Protein 3TQM (pdb70)

Solvent-accessible surface area: 19684 Å² total

Sequence (353 aa):
HIQTGQGVDISPALRELTEKKLHRIQPCRDEISNIHIIFHHINKLKKIVDANVKLPGSTINAQAESDDYKTVDLLHKLETQLSKYKAKHIQTGQGVDISPALRELTEKKLHRIQPCRDEISNIHIIFHHINKLKKIVDANVKLPGSTINAQAESDDYKTVDLLHKLETQLSKYKAKKHIQTGQGVDISPALRELTEKKLHRIQPCRDEISNIHIIFHHINKLKKIVDANVKLPGSTINAQAESDDYKTVDLLHKLETQLSKYKAKKGHIQTGQGVDISPALRELTEKKLHRIQPCRDEISNIHIIFHHINKLKKIVDANVKLPGSTINAQAESDDYKTVDLLHKLETQLSKYKAKKG

CATH classification: 3.30.160.100

B-factor: mean 31.48, std 10.0, range [7.28, 85.74]

Structure (mmCIF, N/CA/C/O backbone):
data_3TQM
#
_entry.id   3TQM
#
_cell.length_a   35.558
_cell.length_b   52.616
_cell.length_c   71.295
_cell.angle_alpha   115.950
_cell.angle_beta   90.020
_cell.angle_gamma   102.320
#
_symmetry.space_group_name_H-M   'P 1'
#
loop_
_entity.id
_entity.type
_entity.pdbx_description
1 polymer 'Ribosome-associated factor Y'
2 non-polymer 'SULFATE ION'
3 water water
#
loop_
_atom_site.group_PDB
_atom_site.id
_atom_site.type_symbol
_atom_site.label_atom_id
_atom_site.label_alt_id
_atom_site.label_comp_id
_atom_site.label_asym_id
_atom_site.label_entity_id
_atom_site.label_seq_id
_atom_site.pdbx_PDB_ins_code
_atom_site.Cartn_x
_atom_site.Cartn_y
_atom_site.Cartn_z
_atom_site.occupancy
_atom_site.B_iso_or_equiv
_atom_site.auth_seq_id
_atom_site.auth_comp_id
_atom_site.auth_asym_id
_atom_site.auth_atom_id
_atom_site.pdbx_PDB_model_num
ATOM 9 N N . HIS A 1 2 ? 33.245 6.218 -0.246 1.00 40.35 2 HIS A N 1
ATOM 10 C CA . HIS A 1 2 ? 32.520 5.235 0.541 1.00 39.62 2 HIS A CA 1
ATOM 11 C C . HIS A 1 2 ? 31.627 5.904 1.585 1.00 37.45 2 HIS A C 1
ATOM 12 O O . HIS A 1 2 ? 32.104 6.662 2.434 1.00 34.97 2 HIS A O 1
ATOM 19 N N . ILE A 1 3 ? 30.331 5.613 1.515 1.00 35.19 3 ILE A N 1
ATOM 20 C CA . ILE A 1 3 ? 29.353 6.211 2.416 1.00 31.30 3 ILE A CA 1
ATOM 21 C C . ILE A 1 3 ? 28.670 5.161 3.287 1.00 28.47 3 ILE A C 1
ATOM 22 O O . ILE A 1 3 ? 28.064 4.217 2.782 1.00 30.55 3 ILE A O 1
ATOM 27 N N . GLN A 1 4 ? 28.772 5.334 4.600 1.00 24.37 4 GLN A N 1
ATOM 28 C CA . GLN A 1 4 ? 28.073 4.469 5.541 1.00 24.84 4 GLN A CA 1
ATOM 29 C C . GLN A 1 4 ? 27.053 5.275 6.334 1.00 23.16 4 GLN A C 1
ATOM 30 O O . GLN A 1 4 ? 27.359 6.359 6.824 1.00 22.55 4 GLN A O 1
ATOM 44 N N . THR A 1 6 ? 24.103 5.191 9.490 1.00 22.50 6 THR A N 1
ATOM 45 C CA . THR A 1 6 ? 23.573 4.499 10.653 1.00 20.05 6 THR A CA 1
ATOM 46 C C . THR A 1 6 ? 22.417 5.276 11.275 1.00 18.08 6 THR A C 1
ATOM 47 O O . THR A 1 6 ? 22.546 6.462 11.582 1.00 16.72 6 THR A O 1
ATOM 51 N N . GLY A 1 7 ? 21.284 4.605 11.446 1.00 16.51 7 GLY A N 1
ATOM 52 C CA . GLY A 1 7 ? 20.159 5.190 12.146 1.00 16.66 7 GLY A CA 1
ATOM 53 C C . GLY A 1 7 ? 20.194 4.778 13.604 1.00 22.32 7 GLY A C 1
ATOM 54 O O . GLY A 1 7 ? 20.077 3.601 13.930 1.00 26.70 7 GLY A O 1
ATOM 55 N N . GLN A 1 8 ? 20.371 5.749 14.489 1.00 23.85 8 GLN A N 1
ATOM 56 C CA . GLN A 1 8 ? 20.404 5.460 15.913 1.00 28.07 8 GLN A CA 1
ATOM 57 C C . GLN A 1 8 ? 19.047 5.747 16.545 1.00 32.76 8 GLN A C 1
ATOM 58 O O . GLN A 1 8 ? 18.732 6.888 16.883 1.00 34.06 8 GLN A O 1
ATOM 64 N N . GLY A 1 9 ? 18.248 4.698 16.699 1.00 35.32 9 GLY A N 1
ATOM 65 C CA . GLY A 1 9 ? 16.908 4.826 17.237 1.00 40.33 9 GLY A CA 1
ATOM 66 C C . GLY A 1 9 ? 15.935 5.249 16.158 1.00 42.06 9 GLY A C 1
ATOM 67 O O . GLY A 1 9 ? 14.781 5.577 16.439 1.00 45.57 9 GLY A O 1
ATOM 68 N N . VAL A 1 10 ? 16.409 5.239 14.916 1.00 39.17 10 VAL A N 1
ATOM 69 C CA . VAL A 1 10 ? 15.591 5.634 13.776 1.00 36.53 10 VAL A CA 1
ATOM 70 C C . VAL A 1 10 ? 15.891 4.793 12.538 1.00 33.17 10 VAL A C 1
ATOM 71 O O . VAL A 1 10 ? 17.038 4.433 12.276 1.00 32.56 10 VAL A O 1
ATOM 75 N N . ASP A 1 11 ? 14.844 4.477 11.785 1.00 30.99 11 ASP A N 1
ATOM 76 C CA . ASP A 1 11 ? 14.988 3.752 10.535 1.00 31.60 11 ASP A CA 1
ATOM 77 C C . ASP A 1 11 ? 15.152 4.739 9.390 1.00 31.23 11 ASP A C 1
ATOM 78 O O . ASP A 1 11 ? 14.252 5.527 9.104 1.00 35.25 11 ASP A O 1
ATOM 83 N N . ILE A 1 12 ? 16.306 4.696 8.738 1.00 27.83 12 ILE A N 1
ATOM 84 C CA . ILE A 1 12 ? 16.563 5.541 7.585 1.00 23.17 12 ILE A CA 1
ATOM 85 C C . ILE A 1 12 ? 15.707 5.103 6.405 1.00 22.63 12 ILE A C 1
ATOM 86 O O . ILE A 1 12 ? 15.920 4.029 5.842 1.00 23.16 12 ILE A O 1
ATOM 91 N N . SER A 1 13 ? 14.733 5.929 6.040 1.00 21.40 13 SER A N 1
ATOM 92 C CA . SER A 1 13 ? 13.872 5.608 4.912 1.00 25.30 13 SER A CA 1
ATOM 93 C C . SER A 1 13 ? 14.690 5.586 3.627 1.00 24.91 13 SER A C 1
ATOM 94 O O . SER A 1 13 ? 15.735 6.226 3.545 1.00 22.73 13 SER A O 1
ATOM 97 N N . PRO A 1 14 ? 14.219 4.833 2.621 1.00 26.73 14 PRO A N 1
ATOM 98 C CA . PRO A 1 14 ? 14.889 4.758 1.319 1.00 28.82 14 PRO A CA 1
ATOM 99 C C . PRO A 1 14 ? 15.016 6.132 0.673 1.00 30.00 14 PRO A C 1
ATOM 100 O O . PRO A 1 14 ? 16.067 6.463 0.125 1.00 29.41 14 PRO A O 1
ATOM 104 N N . ALA A 1 15 ? 13.947 6.920 0.737 1.00 30.28 15 ALA A N 1
ATOM 105 C CA . ALA A 1 15 ? 13.944 8.248 0.136 1.00 29.07 15 ALA A CA 1
ATOM 106 C C . ALA A 1 15 ? 14.987 9.150 0.787 1.00 27.27 15 ALA A C 1
ATOM 107 O O . ALA A 1 15 ? 15.697 9.885 0.102 1.00 28.52 15 ALA A O 1
ATOM 109 N N . LEU A 1 16 ? 15.076 9.095 2.111 1.00 25.36 16 LEU A N 1
ATOM 110 C CA . LEU A 1 16 ? 16.042 9.910 2.835 1.00 24.21 16 LEU A CA 1
ATOM 111 C C . LEU A 1 16 ? 17.454 9.418 2.546 1.00 24.06 16 LEU A C 1
ATOM 112 O O . LEU A 1 16 ? 18.407 10.196 2.544 1.00 24.95 16 LEU A O 1
ATOM 117 N N . ARG A 1 17 ? 17.575 8.120 2.298 1.00 23.64 17 ARG A N 1
ATOM 118 C CA . ARG A 1 17 ? 18.860 7.520 1.990 1.00 23.72 17 ARG A CA 1
ATOM 119 C C . ARG A 1 17 ? 19.351 7.970 0.622 1.00 24.71 17 ARG A C 1
ATOM 120 O O . ARG A 1 17 ? 20.524 8.301 0.450 1.00 21.91 17 ARG A O 1
ATOM 128 N N . GLU A 1 18 ? 18.446 7.973 -0.350 1.00 26.02 18 GLU A N 1
ATOM 129 C CA . GLU A 1 18 ? 18.778 8.406 -1.700 1.00 27.19 18 GLU A CA 1
ATOM 130 C C . GLU A 1 18 ? 19.097 9.894 -1.722 1.00 26.12 18 GLU A C 1
ATOM 131 O O . GLU A 1 18 ? 20.090 10.317 -2.314 1.00 26.93 18 GLU A O 1
ATOM 137 N N . LEU A 1 19 ? 18.247 10.680 -1.069 1.00 23.18 19 LEU A N 1
ATOM 138 C CA . LEU A 1 19 ? 18.434 12.124 -0.985 1.00 22.03 19 LEU A CA 1
ATOM 139 C C . LEU A 1 19 ? 19.809 12.485 -0.427 1.00 24.12 19 LEU A C 1
ATOM 140 O O . LEU A 1 19 ? 20.501 13.352 -0.962 1.00 25.28 19 LEU A O 1
ATOM 145 N N . THR A 1 20 ? 20.205 11.816 0.651 1.00 22.96 20 THR A N 1
ATOM 146 C CA . THR A 1 20 ? 21.478 12.109 1.295 1.00 20.91 20 THR A CA 1
ATOM 147 C C . THR A 1 20 ? 22.641 11.703 0.400 1.00 22.55 20 THR A C 1
ATOM 148 O O . THR A 1 20 ? 23.657 12.391 0.338 1.00 20.50 20 THR A O 1
ATOM 152 N N . GLU A 1 21 ? 22.483 10.579 -0.290 1.00 26.52 21 GLU A N 1
ATOM 153 C CA . GLU A 1 21 ? 23.501 10.095 -1.215 1.00 29.28 21 GLU A CA 1
ATOM 154 C C . GLU A 1 21 ? 23.800 11.108 -2.315 1.00 27.30 21 GLU A C 1
ATOM 155 O O . GLU A 1 21 ? 24.954 11.473 -2.531 1.00 28.57 21 GLU A O 1
ATOM 161 N N . LYS A 1 22 ? 22.758 11.560 -3.005 1.00 25.88 22 LYS A N 1
ATOM 162 C CA . LYS A 1 22 ? 22.937 12.437 -4.155 1.00 30.65 22 LYS A CA 1
ATOM 163 C C . LYS A 1 22 ? 23.489 13.805 -3.764 1.00 33.12 22 LYS A C 1
ATOM 164 O O . LYS A 1 22 ? 24.198 14.439 -4.545 1.00 36.76 22 LYS A O 1
ATOM 170 N N . LYS A 1 23 ? 23.171 14.256 -2.555 1.00 30.17 23 LYS A N 1
ATOM 171 C CA . LYS A 1 23 ? 23.688 15.534 -2.074 1.00 30.46 23 LYS A CA 1
ATOM 172 C C . LYS A 1 23 ? 25.169 15.447 -1.714 1.00 28.45 23 LYS A C 1
ATOM 173 O O . LYS A 1 23 ? 25.919 16.401 -1.910 1.00 24.82 23 LYS A O 1
ATOM 179 N N . LEU A 1 24 ? 25.584 14.304 -1.182 1.00 29.58 24 LEU A N 1
ATOM 180 C CA . LEU A 1 24 ? 26.984 14.090 -0.848 1.00 29.87 24 LEU A CA 1
ATOM 181 C C . LEU A 1 24 ? 27.819 14.001 -2.113 1.00 36.01 24 LEU A C 1
ATOM 182 O O . LEU A 1 24 ? 28.969 14.432 -2.143 1.00 38.83 24 LEU A O 1
ATOM 187 N N . HIS A 1 25 ? 27.230 13.435 -3.160 1.00 37.36 25 HIS A N 1
ATOM 188 C CA . HIS A 1 25 ? 27.916 13.304 -4.440 1.00 40.02 25 HIS A CA 1
ATOM 189 C C . HIS A 1 25 ? 28.018 14.646 -5.161 1.00 37.45 25 HIS A C 1
ATOM 190 O O . HIS A 1 25 ? 28.649 14.748 -6.214 1.00 39.72 25 HIS A O 1
ATOM 197 N N . ARG A 1 26 ? 27.398 15.671 -4.582 1.00 31.12 26 ARG A N 1
ATOM 198 C CA . ARG A 1 26 ? 27.420 17.016 -5.148 1.00 29.40 26 ARG A CA 1
ATOM 199 C C . ARG A 1 26 ? 28.329 17.944 -4.353 1.00 27.00 26 ARG A C 1
ATOM 200 O O . ARG A 1 26 ? 28.615 19.061 -4.782 1.00 29.03 26 ARG A O 1
ATOM 208 N N . ILE A 1 27 ? 28.777 17.482 -3.191 1.00 27.39 27 ILE A N 1
ATOM 209 C CA . ILE A 1 27 ? 29.516 18.337 -2.267 1.00 29.50 27 ILE A CA 1
ATOM 210 C C . ILE A 1 27 ? 30.895 18.743 -2.792 1.00 30.78 27 ILE A C 1
ATOM 211 O O . ILE A 1 27 ? 31.558 17.986 -3.500 1.00 28.17 27 ILE A O 1
ATOM 216 N N . GLN A 1 28 ? 31.313 19.953 -2.436 1.00 31.27 28 GLN A N 1
ATOM 217 C CA . GLN A 1 28 ? 32.602 20.484 -2.856 1.00 33.58 28 GLN A CA 1
ATOM 218 C C . GLN A 1 28 ? 32.979 21.647 -1.947 1.00 29.19 28 GLN A C 1
ATOM 219 O O . GLN A 1 28 ? 32.120 22.193 -1.256 1.00 24.01 28 GLN A O 1
ATOM 225 N N . PRO A 1 29 ? 34.263 22.040 -1.951 1.00 29.99 29 PRO A N 1
ATOM 226 C CA . PRO A 1 29 ? 35.331 21.509 -2.807 1.00 30.49 29 PRO A CA 1
ATOM 227 C C . PRO A 1 29 ? 35.985 20.238 -2.267 1.00 28.97 29 PRO A C 1
ATOM 228 O O . PRO A 1 29 ? 35.644 19.771 -1.180 1.00 26.13 29 PRO A O 1
ATOM 232 N N . CYS A 1 30 ? 36.908 19.685 -3.049 1.00 31.48 30 CYS A N 1
ATOM 233 C CA . CYS A 1 30 ? 37.750 18.575 -2.613 1.00 31.88 30 CYS A CA 1
ATOM 234 C C . CYS A 1 30 ? 36.989 17.279 -2.314 1.00 31.75 30 CYS A C 1
ATOM 235 O O . CYS A 1 30 ? 37.434 16.466 -1.504 1.00 32.69 30 CYS A O 1
ATOM 238 N N . ARG A 1 31 ? 35.855 17.082 -2.978 1.00 29.29 31 ARG A N 1
ATOM 239 C CA . ARG A 1 31 ? 35.054 15.886 -2.756 1.00 29.50 31 ARG A CA 1
ATOM 240 C C . ARG A 1 31 ? 35.814 14.614 -3.116 1.00 35.19 31 ARG A C 1
ATOM 241 O O . ARG A 1 31 ? 35.689 13.593 -2.444 1.00 37.16 31 ARG A O 1
ATOM 249 N N . ASP A 1 32 ? 36.601 14.675 -4.183 1.00 38.93 32 ASP A N 1
ATOM 250 C CA . ASP A 1 32 ? 37.291 13.486 -4.667 1.00 41.35 32 ASP A CA 1
ATOM 251 C C . ASP A 1 32 ? 38.489 13.101 -3.805 1.00 38.98 32 ASP A C 1
ATOM 252 O O . ASP A 1 32 ? 39.146 12.089 -4.054 1.00 39.44 32 ASP A O 1
ATOM 257 N N . GLU A 1 33 ? 38.762 13.905 -2.784 1.00 35.79 33 GLU A N 1
ATOM 258 C CA . GLU A 1 33 ? 39.834 13.601 -1.848 1.00 32.32 33 GLU A CA 1
ATOM 259 C C . GLU A 1 33 ? 39.283 12.891 -0.620 1.00 29.81 33 GLU A C 1
ATOM 260 O O . GLU A 1 33 ? 40.037 12.423 0.233 1.00 29.55 33 GLU A O 1
ATOM 266 N N . ILE A 1 34 ? 37.958 12.812 -0.545 1.00 26.13 34 ILE A N 1
ATOM 267 C CA . ILE A 1 34 ? 37.283 12.122 0.545 1.00 23.99 34 ILE A CA 1
ATOM 268 C C . ILE A 1 34 ? 37.311 10.611 0.343 1.00 25.47 34 ILE A C 1
ATOM 269 O O . ILE A 1 34 ? 36.961 10.112 -0.727 1.00 28.82 34 ILE A O 1
ATOM 274 N N . SER A 1 35 ? 37.721 9.885 1.377 1.00 24.46 35 SER A N 1
ATOM 275 C CA . SER A 1 35 ? 37.776 8.431 1.315 1.00 24.92 35 SER A CA 1
ATOM 276 C C . SER A 1 35 ? 36.549 7.801 1.967 1.00 28.85 35 SER A C 1
ATOM 277 O O . SER A 1 35 ? 35.881 6.962 1.362 1.00 32.39 35 SER A O 1
ATOM 280 N N . ASN A 1 36 ? 36.260 8.208 3.200 1.00 27.92 36 ASN A N 1
ATOM 281 C CA . ASN A 1 36 ? 35.131 7.664 3.951 1.00 30.45 36 ASN A CA 1
ATOM 282 C C . ASN A 1 36 ? 34.204 8.725 4.536 1.00 29.66 36 ASN A C 1
ATOM 283 O O . ASN A 1 36 ? 34.653 9.715 5.117 1.00 29.33 36 ASN A O 1
ATOM 288 N N . ILE A 1 37 ? 32.906 8.497 4.394 1.00 27.03 37 ILE A N 1
ATOM 289 C CA . ILE A 1 37 ? 31.910 9.329 5.046 1.00 24.04 37 ILE A CA 1
ATOM 290 C C . ILE A 1 37 ? 30.983 8.444 5.858 1.00 26.03 37 ILE A C 1
ATOM 291 O O . ILE A 1 37 ? 30.324 7.561 5.309 1.00 30.23 37 ILE A O 1
ATOM 296 N N . HIS A 1 38 ? 30.936 8.670 7.166 1.00 24.08 38 HIS A N 1
ATOM 297 C CA . HIS A 1 38 ? 30.000 7.946 8.011 1.00 25.27 38 HIS A CA 1
ATOM 298 C C . HIS A 1 38 ? 28.955 8.906 8.566 1.00 25.17 38 HIS A C 1
ATOM 299 O O . HIS A 1 38 ? 29.280 9.839 9.301 1.00 23.71 38 HIS A O 1
ATOM 306 N N . ILE A 1 39 ? 27.700 8.674 8.192 1.00 25.79 39 ILE A N 1
ATOM 307 C CA . ILE A 1 39 ? 26.590 9.524 8.600 1.00 26.84 39 ILE A CA 1
ATOM 308 C C . ILE A 1 39 ? 25.733 8.835 9.654 1.00 27.01 39 ILE A C 1
ATOM 309 O O . ILE A 1 39 ? 25.451 7.641 9.560 1.00 26.45 39 ILE A O 1
ATOM 314 N N . ILE A 1 40 ? 25.320 9.600 10.657 1.00 26.79 40 ILE A N 1
ATOM 315 C CA . ILE A 1 40 ? 24.490 9.069 11.726 1.00 26.54 40 ILE A CA 1
ATOM 316 C C . ILE A 1 40 ? 23.238 9.913 11.938 1.00 27.01 40 ILE A C 1
ATOM 317 O O . ILE A 1 40 ? 23.317 11.081 12.324 1.00 24.62 40 ILE A O 1
ATOM 322 N N . PHE A 1 41 ? 22.084 9.310 11.667 1.00 28.03 41 PHE A N 1
ATOM 323 C CA . PHE A 1 41 ? 20.800 9.964 11.889 1.00 29.27 41 PHE A CA 1
ATOM 324 C C . PHE A 1 41 ? 20.297 9.648 13.296 1.00 30.59 41 PHE A C 1
ATOM 325 O O . PHE A 1 41 ? 20.488 8.544 13.802 1.00 31.83 41 PHE A O 1
ATOM 333 N N A HIS A 1 42 ? 19.651 10.623 13.924 0.49 30.42 42 HIS A N 1
ATOM 334 N N B HIS A 1 42 ? 19.688 10.633 13.942 0.51 30.40 42 HIS A N 1
ATOM 335 C CA A HIS A 1 42 ? 19.187 10.481 15.299 0.49 30.34 42 HIS A CA 1
ATOM 336 C CA B HIS A 1 42 ? 19.060 10.386 15.227 0.51 30.42 42 HIS A CA 1
ATOM 337 C C A HIS A 1 42 ? 18.168 11.558 15.666 0.49 30.82 42 HIS A C 1
ATOM 338 C C B HIS A 1 42 ? 18.128 11.517 15.614 0.51 30.82 42 HIS A C 1
ATOM 339 O O A HIS A 1 42 ? 18.298 12.705 15.247 0.49 30.74 42 HIS A O 1
ATOM 340 O O B HIS A 1 42 ? 18.279 12.651 15.166 0.51 30.67 42 HIS A O 1
ATOM 353 N N . ILE A 1 43 ? 17.150 11.187 16.443 1.00 26.60 43 ILE A N 1
ATOM 354 C CA . ILE A 1 43 ? 16.161 12.157 16.893 1.00 28.98 43 ILE A CA 1
ATOM 355 C C . ILE A 1 43 ? 16.171 12.284 18.414 1.00 25.29 43 ILE A C 1
ATOM 356 O O . ILE A 1 43 ? 16.270 11.292 19.136 1.00 19.92 43 ILE A O 1
ATOM 361 N N . ASN A 1 44 ? 16.088 13.519 18.892 1.00 27.74 44 ASN A N 1
ATOM 362 C CA . ASN A 1 44 ? 15.966 13.784 20.316 1.00 30.03 44 ASN A CA 1
ATOM 363 C C . ASN A 1 44 ? 14.720 14.625 20.560 1.00 30.18 44 ASN A C 1
ATOM 364 O O . ASN A 1 44 ? 14.761 15.855 20.483 1.00 26.53 44 ASN A O 1
ATOM 369 N N . LYS A 1 45 ? 13.615 13.942 20.848 1.00 32.89 45 LYS A N 1
ATOM 370 C CA . LYS A 1 45 ? 12.299 14.568 20.938 1.00 32.76 45 LYS A CA 1
ATOM 371 C C . LYS A 1 45 ? 11.875 15.141 19.589 1.00 29.97 45 LYS A C 1
ATOM 372 O O . LYS A 1 45 ? 11.581 14.391 18.658 1.00 28.08 45 LYS A O 1
ATOM 378 N N . LEU A 1 46 ? 11.848 16.466 19.486 1.00 31.15 46 LEU A N 1
ATOM 379 C CA . LEU A 1 46 ? 11.456 17.131 18.245 1.00 31.06 46 LEU A CA 1
ATOM 380 C C . LEU A 1 46 ? 12.657 17.430 17.353 1.00 30.58 46 LEU A C 1
ATOM 381 O O . LEU A 1 46 ? 12.498 17.855 16.209 1.00 30.00 46 LEU A O 1
ATOM 386 N N . LYS A 1 47 ? 13.857 17.207 17.880 1.00 31.78 47 LYS A N 1
ATOM 387 C CA . LYS A 1 47 ? 15.083 17.517 17.150 1.00 31.62 47 LYS A CA 1
ATOM 388 C C . LYS A 1 47 ? 15.499 16.382 16.214 1.00 32.04 47 LYS A C 1
ATOM 389 O O . LYS A 1 47 ? 15.683 15.241 16.641 1.00 31.73 47 LYS A O 1
ATOM 395 N N . LYS A 1 48 ? 15.636 16.709 14.933 1.00 31.92 48 LYS A N 1
ATOM 396 C CA . LYS A 1 48 ? 16.096 15.757 13.931 1.00 30.63 48 LYS A CA 1
ATOM 397 C C . LYS A 1 48 ? 17.572 15.994 13.644 1.00 29.25 48 LYS A C 1
ATOM 398 O O . LYS A 1 48 ? 17.921 16.706 12.700 1.00 29.98 48 LYS A O 1
ATOM 404 N N . ILE A 1 49 ? 18.437 15.397 14.458 1.00 26.51 49 ILE A N 1
ATOM 405 C CA . ILE A 1 49 ? 19.879 15.599 14.325 1.00 23.37 49 ILE A CA 1
ATOM 406 C C . ILE A 1 49 ? 20.519 14.682 13.286 1.00 21.84 49 ILE A C 1
ATOM 407 O O . ILE A 1 49 ? 20.249 13.479 13.249 1.00 22.31 49 ILE A O 1
ATOM 412 N N . VAL A 1 50 ? 21.372 15.258 12.444 1.00 19.84 50 VAL A N 1
ATOM 413 C CA . VAL A 1 50 ? 22.184 14.467 11.525 1.00 22.62 50 VAL A CA 1
ATOM 414 C C . VAL A 1 50 ? 23.661 14.802 11.739 1.00 26.00 50 VAL A C 1
ATOM 415 O O . VAL A 1 50 ? 24.051 15.968 11.731 1.00 28.10 50 VAL A O 1
ATOM 419 N N . ASP A 1 51 ? 24.473 13.770 11.943 1.00 27.41 51 ASP A N 1
ATOM 420 C CA . ASP A 1 51 ? 25.890 13.941 12.238 1.00 28.25 51 ASP A CA 1
ATOM 421 C C . ASP A 1 51 ? 26.738 13.249 11.171 1.00 22.98 51 ASP A C 1
ATOM 422 O O . ASP A 1 51 ? 26.341 12.218 10.624 1.00 19.08 51 ASP A O 1
ATOM 427 N N . ALA A 1 52 ? 27.901 13.821 10.870 1.00 22.01 52 ALA A N 1
ATOM 428 C CA . ALA A 1 52 ? 28.751 13.301 9.804 1.00 19.08 52 ALA A CA 1
ATOM 429 C C . ALA A 1 52 ? 30.235 13.290 10.164 1.00 19.51 52 ALA A C 1
ATOM 430 O O . ALA A 1 52 ? 30.758 14.248 10.735 1.00 18.62 52 ALA A O 1
ATOM 432 N N . ASN A 1 53 ? 30.904 12.194 9.822 1.00 23.62 53 ASN A N 1
ATOM 433 C CA . ASN A 1 53 ? 32.348 12.072 10.000 1.00 25.86 53 ASN A CA 1
ATOM 434 C C . ASN A 1 53 ? 33.017 11.820 8.650 1.00 27.07 53 ASN A C 1
ATOM 435 O O . ASN A 1 53 ? 32.830 10.768 8.040 1.00 29.37 53 ASN A O 1
ATOM 440 N N . VAL A 1 54 ? 33.787 12.796 8.179 1.00 26.41 54 VAL A N 1
ATOM 441 C CA . VAL A 1 54 ? 34.401 12.725 6.855 1.00 26.06 54 VAL A CA 1
ATOM 442 C C . VAL A 1 54 ? 35.922 12.607 6.917 1.00 24.68 54 VAL A C 1
ATOM 443 O O . VAL A 1 54 ? 36.591 13.381 7.601 1.00 22.97 54 VAL A O 1
ATOM 447 N N . LYS A 1 55 ? 36.460 11.636 6.187 1.00 23.78 55 LYS A N 1
ATOM 448 C CA . LYS A 1 55 ? 37.888 11.362 6.218 1.00 24.46 55 LYS A CA 1
ATOM 449 C C . LYS A 1 55 ? 38.594 11.811 4.940 1.00 24.50 55 LYS A C 1
ATOM 450 O O . LYS A 1 55 ? 38.292 11.337 3.845 1.00 26.09 55 LYS A O 1
ATOM 456 N N . LEU A 1 56 ? 39.527 12.743 5.100 1.00 22.71 56 LEU A N 1
ATOM 457 C CA . LEU A 1 56 ? 40.362 13.217 4.009 1.00 23.22 56 LEU A CA 1
ATOM 458 C C . LEU A 1 56 ? 41.791 12.789 4.305 1.00 28.68 56 LEU A C 1
ATOM 459 O O . LEU A 1 56 ? 42.092 12.362 5.421 1.00 30.34 56 LEU A O 1
ATOM 464 N N . PRO A 1 57 ? 42.681 12.889 3.307 1.00 33.59 57 PRO A N 1
ATOM 465 C CA . PRO A 1 57 ? 44.085 12.550 3.561 1.00 34.68 57 PRO A CA 1
ATOM 466 C C . PRO A 1 57 ? 44.718 13.522 4.556 1.00 33.92 57 PRO A C 1
ATOM 467 O O . PRO A 1 57 ? 44.891 14.702 4.244 1.00 33.61 57 PRO A O 1
ATOM 471 N N . GLY A 1 58 ? 45.046 13.029 5.747 1.00 33.17 58 GLY A N 1
ATOM 472 C CA . GLY A 1 58 ? 45.740 13.831 6.739 1.00 30.71 58 GLY A CA 1
ATOM 473 C C . GLY A 1 58 ? 44.865 14.472 7.799 1.00 31.20 58 GLY A C 1
ATOM 474 O O . GLY A 1 58 ? 45.373 14.966 8.802 1.00 31.86 58 GLY A O 1
ATOM 475 N N . SER A 1 59 ? 43.553 14.472 7.587 1.00 30.14 59 SER A N 1
ATOM 476 C CA . SER A 1 59 ? 42.645 15.115 8.533 1.00 29.01 59 SER A CA 1
ATOM 477 C C . SER A 1 59 ? 41.248 14.508 8.543 1.00 26.05 59 SER A C 1
ATOM 478 O O . SER A 1 59 ? 40.931 13.636 7.738 1.00 26.11 59 SER A O 1
ATOM 481 N N . THR A 1 60 ? 40.420 14.982 9.468 1.00 25.24 60 THR A N 1
ATOM 482 C CA . THR A 1 60 ? 39.067 14.470 9.620 1.00 25.33 60 THR A CA 1
ATOM 483 C C . THR A 1 60 ? 38.100 15.607 9.930 1.00 26.58 60 THR A C 1
ATOM 484 O O . THR A 1 60 ? 38.382 16.462 10.771 1.00 27.29 60 THR A O 1
ATOM 488 N N . ILE A 1 61 ? 36.960 15.615 9.247 1.00 25.35 61 ILE A N 1
ATOM 489 C CA . ILE A 1 61 ? 35.932 16.622 9.484 1.00 21.55 61 ILE A CA 1
ATOM 490 C C . ILE A 1 61 ? 34.737 16.023 10.220 1.00 22.65 61 ILE A C 1
ATOM 491 O O . ILE A 1 61 ? 34.160 15.031 9.776 1.00 20.71 61 ILE A O 1
ATOM 496 N N . ASN A 1 62 ? 34.377 16.625 11.350 1.00 25.60 62 ASN A N 1
ATOM 497 C CA . ASN A 1 62 ? 33.158 16.253 12.064 1.00 26.43 62 ASN A CA 1
ATOM 498 C C . ASN A 1 62 ? 32.178 17.419 12.086 1.00 29.00 62 ASN A C 1
ATOM 499 O O . ASN A 1 62 ? 32.518 18.513 12.539 1.00 33.98 62 ASN A O 1
ATOM 504 N N . ALA A 1 63 ? 30.968 17.187 11.588 1.00 26.54 63 ALA A N 1
ATOM 505 C CA . ALA A 1 63 ? 29.953 18.232 11.537 1.00 24.13 63 ALA A CA 1
ATOM 506 C C . ALA A 1 63 ? 28.593 17.705 11.983 1.00 26.23 63 ALA A C 1
ATOM 507 O O . ALA A 1 63 ? 28.256 16.549 11.735 1.00 24.21 63 ALA A O 1
ATOM 509 N N . GLN A 1 64 ? 27.814 18.562 12.638 1.00 28.61 64 GLN A N 1
ATOM 510 C CA . GLN A 1 64 ? 26.483 18.192 13.111 1.00 28.13 64 GLN A CA 1
ATOM 511 C C . GLN A 1 64 ? 25.478 19.322 12.896 1.00 26.93 64 GLN A C 1
ATOM 512 O O . GLN A 1 64 ? 25.804 20.494 13.075 1.00 27.88 64 GLN A O 1
ATOM 518 N N . ALA A 1 65 ? 24.258 18.960 12.512 1.00 23.93 65 ALA A N 1
ATOM 519 C CA . ALA A 1 65 ? 23.183 19.930 12.336 1.00 22.86 65 ALA A CA 1
ATOM 520 C C . ALA A 1 65 ? 21.865 19.335 12.812 1.00 23.38 65 ALA A C 1
ATOM 521 O O . ALA A 1 65 ? 21.757 18.121 12.988 1.00 23.65 65 ALA A O 1
ATOM 523 N N . GLU A 1 66 ? 20.867 20.189 13.017 1.00 24.34 66 GLU A N 1
ATOM 524 C CA . GLU A 1 66 ? 19.577 19.736 13.523 1.00 25.25 66 GLU A CA 1
ATOM 525 C C . GLU A 1 66 ? 18.439 20.662 13.109 1.00 22.63 66 GLU A C 1
ATOM 526 O O . GLU A 1 66 ? 18.653 21.830 12.804 1.00 21.76 66 GLU A O 1
ATOM 532 N N . SER A 1 67 ? 17.227 20.121 13.111 1.00 23.30 67 SER A N 1
ATOM 533 C CA . SER A 1 67 ? 16.021 20.882 12.806 1.00 23.41 67 SER A CA 1
ATOM 534 C C . SER A 1 67 ? 14.806 20.013 13.097 1.00 23.60 67 SER A C 1
ATOM 535 O O . SER A 1 67 ? 14.939 18.914 13.617 1.00 25.37 67 SER A O 1
ATOM 538 N N . ASP A 1 68 ? 13.621 20.509 12.768 1.00 24.19 68 ASP A N 1
ATOM 539 C CA . ASP A 1 68 ? 12.391 19.766 13.023 1.00 25.39 68 ASP A CA 1
ATOM 540 C C . ASP A 1 68 ? 12.098 18.774 11.906 1.00 23.43 68 ASP A C 1
ATOM 541 O O . ASP A 1 68 ? 11.124 18.023 11.965 1.00 25.80 68 ASP A O 1
ATOM 546 N N . ASP A 1 69 ? 12.946 18.781 10.886 1.00 21.92 69 ASP A N 1
ATOM 547 C CA . ASP A 1 69 ? 12.736 17.936 9.719 1.00 22.23 69 ASP A CA 1
ATOM 548 C C . ASP A 1 69 ? 14.048 17.314 9.261 1.00 19.53 69 ASP A C 1
ATOM 549 O O . ASP A 1 69 ? 15.014 18.021 8.976 1.00 20.41 69 ASP A O 1
ATOM 562 N N . TYR A 1 71 ? 14.968 15.818 6.528 1.00 28.19 71 TYR A N 1
ATOM 563 C CA . TYR A 1 71 ? 15.389 16.209 5.188 1.00 25.74 71 TYR A CA 1
ATOM 564 C C . TYR A 1 71 ? 16.031 17.593 5.210 1.00 24.29 71 TYR A C 1
ATOM 565 O O . TYR A 1 71 ? 17.054 17.823 4.564 1.00 20.99 71 TYR A O 1
ATOM 574 N N . LYS A 1 72 ? 15.426 18.508 5.959 1.00 26.93 72 LYS A N 1
ATOM 575 C CA . LYS A 1 72 ? 15.956 19.856 6.098 1.00 29.84 72 LYS A CA 1
ATOM 576 C C . LYS A 1 72 ? 17.304 19.832 6.819 1.00 31.08 72 LYS A C 1
ATOM 577 O O . LYS A 1 72 ? 18.202 20.613 6.503 1.00 32.88 72 LYS A O 1
ATOM 583 N N . THR A 1 73 ? 17.440 18.925 7.783 1.00 28.44 73 THR A N 1
ATOM 584 C CA . THR A 1 73 ? 18.678 18.790 8.543 1.00 24.92 73 THR A CA 1
ATOM 585 C C . THR A 1 73 ? 19.839 18.375 7.646 1.00 24.29 73 THR A C 1
ATOM 586 O O . THR A 1 73 ? 20.935 18.925 7.741 1.00 21.08 73 THR A O 1
ATOM 590 N N . VAL A 1 74 ? 19.593 17.394 6.782 1.00 27.20 74 VAL A N 1
ATOM 591 C CA . VAL A 1 74 ? 20.604 16.939 5.833 1.00 26.62 74 VAL A CA 1
ATOM 592 C C . VAL A 1 74 ? 21.127 18.118 5.031 1.00 25.85 74 VAL A C 1
ATOM 593 O O . VAL A 1 74 ? 22.336 18.309 4.896 1.00 25.24 74 VAL A O 1
ATOM 597 N N . ASP A 1 75 ? 20.201 18.914 4.510 1.00 27.87 75 ASP A N 1
ATOM 598 C CA . ASP A 1 75 ? 20.543 20.091 3.725 1.00 30.12 75 ASP A CA 1
ATOM 599 C C . ASP A 1 75 ? 21.464 21.015 4.514 1.00 23.53 75 ASP A C 1
ATOM 600 O O . ASP A 1 75 ? 22.448 21.525 3.980 1.00 19.33 75 ASP A O 1
ATOM 605 N N . LEU A 1 76 ? 21.143 21.222 5.787 1.00 24.61 76 LEU A N 1
ATOM 606 C CA . LEU A 1 76 ? 21.950 22.076 6.655 1.00 28.01 76 LEU A CA 1
ATOM 607 C C . LEU A 1 76 ? 23.353 21.512 6.863 1.00 27.86 76 LEU A C 1
ATOM 608 O O . LEU A 1 76 ? 24.339 22.249 6.832 1.00 26.39 76 LEU A O 1
ATOM 613 N N . LEU A 1 77 ? 23.435 20.203 7.076 1.00 28.38 77 LEU A N 1
ATOM 614 C CA . LEU A 1 77 ? 24.713 19.545 7.325 1.00 26.19 77 LEU A CA 1
ATOM 615 C C . LEU A 1 77 ? 25.644 19.663 6.122 1.00 27.93 77 LEU A C 1
ATOM 616 O O . LEU A 1 77 ? 26.864 19.734 6.278 1.00 29.47 77 LEU A O 1
ATOM 629 N N . HIS A 1 79 ? 25.877 22.231 4.074 1.00 21.91 79 HIS A N 1
ATOM 630 C CA . HIS A 1 79 ? 26.468 23.568 4.116 1.00 21.11 79 HIS A CA 1
ATOM 631 C C . HIS A 1 79 ? 27.614 23.630 5.116 1.00 19.64 79 HIS A C 1
ATOM 632 O O . HIS A 1 79 ? 28.639 24.256 4.859 1.00 23.98 79 HIS A O 1
ATOM 639 N N . LYS A 1 80 ? 27.432 22.986 6.263 1.00 18.43 80 LYS A N 1
ATOM 640 C CA . LYS A 1 80 ? 28.485 22.925 7.269 1.00 18.71 80 LYS A CA 1
ATOM 641 C C . LYS A 1 80 ? 29.684 22.135 6.749 1.00 15.31 80 LYS A C 1
ATOM 642 O O . LYS A 1 80 ? 30.834 22.498 7.007 1.00 14.33 80 LYS A O 1
ATOM 648 N N . LEU A 1 81 ? 29.413 21.057 6.018 1.00 13.32 81 LEU A N 1
ATOM 649 C CA . LEU A 1 81 ? 30.476 20.263 5.418 1.00 14.98 81 LEU A CA 1
ATOM 650 C C . LEU A 1 81 ? 31.259 21.074 4.389 1.00 20.29 81 LEU A C 1
ATOM 651 O O . LEU A 1 81 ? 32.489 21.106 4.420 1.00 23.63 81 LEU A O 1
ATOM 656 N N . GLU A 1 82 ? 30.543 21.727 3.479 1.00 21.45 82 GLU A N 1
ATOM 657 C CA . GLU A 1 82 ? 31.181 22.532 2.445 1.00 22.98 82 GLU A CA 1
ATOM 658 C C . GLU A 1 82 ? 32.061 23.611 3.058 1.00 19.19 82 GLU A C 1
ATOM 659 O O . GLU A 1 82 ? 33.176 23.850 2.597 1.00 16.86 82 GLU A O 1
ATOM 665 N N . THR A 1 83 ? 31.551 24.262 4.097 1.00 17.90 83 THR A N 1
ATOM 666 C CA . THR A 1 83 ? 32.338 25.234 4.839 1.00 22.61 83 THR A CA 1
ATOM 667 C C . THR A 1 83 ? 33.641 24.602 5.319 1.00 22.67 83 THR A C 1
ATOM 668 O O . THR A 1 83 ? 34.722 25.145 5.099 1.00 23.81 83 THR A O 1
ATOM 672 N N . GLN A 1 84 ? 33.531 23.447 5.968 1.00 21.49 84 GLN A N 1
ATOM 673 C CA . GLN A 1 84 ? 34.695 22.770 6.535 1.00 22.68 84 GLN A CA 1
ATOM 674 C C . GLN A 1 84 ? 35.659 22.274 5.458 1.00 23.69 84 GLN A C 1
ATOM 675 O O . GLN A 1 84 ? 36.875 22.247 5.665 1.00 22.61 84 GLN A O 1
ATOM 681 N N . LEU A 1 85 ? 35.109 21.884 4.312 1.00 22.68 85 LEU A N 1
ATOM 682 C CA . LEU A 1 85 ? 35.921 21.470 3.177 1.00 20.69 85 LEU A CA 1
ATOM 683 C C . LEU A 1 85 ? 36.662 22.661 2.571 1.00 21.30 85 LEU A C 1
ATOM 684 O O . LEU A 1 85 ? 37.795 22.527 2.115 1.00 24.57 85 LEU A O 1
ATOM 689 N N . SER A 1 86 ? 36.026 23.827 2.572 1.00 21.77 86 SER A N 1
ATOM 690 C CA . SER A 1 86 ? 36.667 25.028 2.049 1.00 24.04 86 SER A CA 1
ATOM 691 C C . SER A 1 86 ? 37.829 25.478 2.929 1.00 26.51 86 SER A C 1
ATOM 692 O O . SER A 1 86 ? 38.818 26.009 2.429 1.00 28.74 86 SER A O 1
ATOM 695 N N . LYS A 1 87 ? 37.706 25.273 4.237 1.00 28.13 87 LYS A N 1
ATOM 696 C CA . LYS A 1 87 ? 38.808 25.558 5.153 1.00 30.29 87 LYS A CA 1
ATOM 697 C C . LYS A 1 87 ? 39.943 24.563 4.918 1.00 26.83 87 LYS A C 1
ATOM 698 O O . LYS A 1 87 ? 41.115 24.940 4.871 1.00 29.02 87 LYS A O 1
ATOM 704 N N . TYR A 1 88 ? 39.582 23.293 4.777 1.00 19.51 88 TYR A N 1
ATOM 705 C CA . TYR A 1 88 ? 40.539 22.250 4.454 1.00 23.55 88 TYR A CA 1
ATOM 706 C C . TYR A 1 88 ? 41.348 22.637 3.222 1.00 27.05 88 TYR A C 1
ATOM 707 O O . TYR A 1 88 ? 42.579 22.599 3.232 1.00 24.62 88 TYR A O 1
ATOM 716 N N . LYS A 1 89 ? 40.645 23.018 2.161 1.00 28.52 89 LYS A N 1
ATOM 717 C CA . LYS A 1 89 ? 41.289 23.426 0.918 1.00 26.35 89 LYS A CA 1
ATOM 718 C C . LYS A 1 89 ? 42.167 24.659 1.126 1.00 27.03 89 LYS A C 1
ATOM 719 O O . LYS A 1 89 ? 43.250 24.763 0.556 1.00 31.68 89 LYS A O 1
ATOM 725 N N . ALA A 1 90 ? 41.698 25.587 1.955 1.00 22.98 90 ALA A N 1
ATOM 726 C CA . ALA A 1 90 ? 42.424 26.828 2.207 1.00 22.05 90 ALA A CA 1
ATOM 727 C C . ALA A 1 90 ? 43.693 26.619 3.032 1.00 23.74 90 ALA A C 1
ATOM 728 O O . ALA A 1 90 ? 44.454 27.558 3.250 1.00 26.06 90 ALA A O 1
ATOM 730 N N . LYS A 1 91 ? 43.916 25.393 3.496 1.00 20.90 91 LYS A N 1
ATOM 731 C CA . LYS A 1 91 ? 45.099 25.097 4.302 1.00 20.56 91 LYS A CA 1
ATOM 732 C C . LYS A 1 91 ? 46.177 24.362 3.502 1.00 15.27 91 LYS A C 1
ATOM 733 O O . LYS A 1 91 ? 45.940 23.934 2.369 1.00 12.68 91 LYS A O 1
ATOM 747 N N . HIS B 1 2 ? 12.173 8.162 -12.845 1.00 40.43 2 HIS B N 1
ATOM 748 C CA . HIS B 1 2 ? 12.954 8.162 -11.617 1.00 40.72 2 HIS B CA 1
ATOM 749 C C . HIS B 1 2 ? 13.886 6.958 -11.585 1.00 36.71 2 HIS B C 1
ATOM 750 O O . HIS B 1 2 ? 13.434 5.813 -11.586 1.00 35.04 2 HIS B O 1
ATOM 757 N N . ILE B 1 3 ? 15.188 7.221 -11.554 1.00 32.59 3 ILE B N 1
ATOM 758 C CA . ILE B 1 3 ? 16.178 6.153 -11.526 1.00 27.55 3 ILE B CA 1
ATOM 759 C C . ILE B 1 3 ? 16.833 6.038 -10.154 1.00 27.50 3 ILE B C 1
ATOM 760 O O . ILE B 1 3 ? 17.293 7.029 -9.591 1.00 30.43 3 ILE B O 1
ATOM 765 N N . GLN B 1 4 ? 16.864 4.822 -9.620 1.00 25.09 4 GLN B N 1
ATOM 766 C CA . GLN B 1 4 ? 17.569 4.551 -8.377 1.00 27.18 4 GLN B CA 1
ATOM 767 C C . GLN B 1 4 ? 18.676 3.559 -8.658 1.00 28.28 4 GLN B C 1
ATOM 768 O O . GLN B 1 4 ? 18.518 2.669 -9.491 1.00 29.89 4 GLN B O 1
ATOM 782 N N . THR B 1 6 ? 21.614 1.080 -6.575 1.00 22.09 6 THR B N 1
ATOM 783 C CA . THR B 1 6 ? 22.161 0.563 -5.330 1.00 22.90 6 THR B CA 1
ATOM 784 C C . THR B 1 6 ? 23.290 -0.424 -5.583 1.00 23.57 6 THR B C 1
ATOM 785 O O . THR B 1 6 ? 23.126 -1.389 -6.327 1.00 25.39 6 THR B O 1
ATOM 789 N N . GLY B 1 7 ? 24.436 -0.176 -4.957 1.00 22.89 7 GLY B N 1
ATOM 790 C CA . GLY B 1 7 ? 25.542 -1.111 -5.003 1.00 21.66 7 GLY B CA 1
ATOM 791 C C . GLY B 1 7 ? 25.505 -2.050 -3.812 1.00 23.64 7 GLY B C 1
ATOM 792 O O . GLY B 1 7 ? 25.581 -1.614 -2.662 1.00 25.53 7 GLY B O 1
ATOM 793 N N . GLN B 1 8 ? 25.379 -3.344 -4.079 1.00 24.80 8 GLN B N 1
ATOM 794 C CA . GLN B 1 8 ? 25.311 -4.314 -2.998 1.00 28.00 8 GLN B CA 1
ATOM 795 C C . GLN B 1 8 ? 26.686 -4.911 -2.733 1.00 31.88 8 GLN B C 1
ATOM 796 O O . GLN B 1 8 ? 27.134 -5.813 -3.442 1.00 33.15 8 GLN B O 1
ATOM 802 N N . GLY B 1 9 ? 27.353 -4.398 -1.706 1.00 34.73 9 GLY B N 1
ATOM 803 C CA . GLY B 1 9 ? 28.698 -4.831 -1.382 1.00 37.66 9 GLY B CA 1
ATOM 804 C C . GLY B 1 9 ? 29.727 -4.061 -2.186 1.00 41.30 9 GLY B C 1
ATOM 805 O O . GLY B 1 9 ? 30.922 -4.111 -1.892 1.00 44.24 9 GLY B O 1
ATOM 806 N N . VAL B 1 10 ? 29.256 -3.344 -3.203 1.00 42.01 10 VAL B N 1
ATOM 807 C CA . VAL B 1 10 ? 30.124 -2.531 -4.049 1.00 42.36 10 VAL B CA 1
ATOM 808 C C . VAL B 1 10 ? 29.738 -1.053 -4.032 1.00 41.40 10 VAL B C 1
ATOM 809 O O . VAL B 1 10 ? 28.589 -0.700 -3.768 1.00 41.66 10 VAL B O 1
ATOM 813 N N . ASP B 1 11 ? 30.710 -0.193 -4.317 1.00 38.83 11 ASP B N 1
ATOM 814 C CA . ASP B 1 11 ? 30.450 1.231 -4.459 1.00 39.06 11 ASP B CA 1
ATOM 815 C C . ASP B 1 11 ? 30.408 1.582 -5.936 1.00 37.88 11 ASP B C 1
ATOM 816 O O . ASP B 1 11 ? 31.342 1.279 -6.676 1.00 41.14 11 ASP B O 1
ATOM 821 N N . ILE B 1 12 ? 29.320 2.214 -6.364 1.00 35.57 12 ILE B N 1
ATOM 822 C CA . ILE B 1 12 ? 29.176 2.646 -7.748 1.00 31.87 12 ILE B CA 1
ATOM 823 C C . ILE B 1 12 ? 29.963 3.929 -7.998 1.00 32.27 12 ILE B C 1
ATOM 824 O O . ILE B 1 12 ? 29.718 4.952 -7.358 1.00 33.20 12 ILE B O 1
ATOM 829 N N . SER B 1 13 ? 30.914 3.871 -8.923 1.00 24.38 13 SER B N 1
ATOM 830 C CA . SER B 1 13 ? 31.694 5.053 -9.260 1.00 25.39 13 SER B CA 1
ATOM 831 C C . SER B 1 13 ? 30.803 6.074 -9.954 1.00 26.43 13 SER B C 1
ATOM 832 O O . SER B 1 13 ? 29.815 5.708 -10.589 1.00 27.14 13 SER B O 1
ATOM 835 N N . PRO B 1 14 ? 31.146 7.362 -9.825 1.00 26.07 14 PRO B N 1
ATOM 836 C CA . PRO B 1 14 ? 30.408 8.414 -10.531 1.00 27.54 14 PRO B CA 1
ATOM 837 C C . PRO B 1 14 ? 30.335 8.125 -12.027 1.00 27.25 14 PRO B C 1
ATOM 838 O O . PRO B 1 14 ? 29.279 8.277 -12.634 1.00 26.96 14 PRO B O 1
ATOM 842 N N . ALA B 1 15 ? 31.455 7.699 -12.602 1.00 27.72 15 ALA B N 1
ATOM 843 C CA . ALA B 1 15 ? 31.535 7.419 -14.031 1.00 29.39 15 ALA B CA 1
ATOM 844 C C . ALA B 1 15 ? 30.522 6.364 -14.475 1.00 27.81 15 ALA B C 1
ATOM 845 O O . ALA B 1 15 ? 29.802 6.559 -15.454 1.00 28.17 15 ALA B O 1
ATOM 847 N N . LEU B 1 16 ? 30.478 5.243 -13.762 1.00 26.94 16 LEU B N 1
ATOM 848 C CA . LEU B 1 16 ? 29.553 4.168 -14.103 1.00 26.84 16 LEU B CA 1
ATOM 849 C C . LEU B 1 16 ? 28.113 4.633 -13.945 1.00 27.10 16 LEU B C 1
ATOM 850 O O . LEU B 1 16 ? 27.243 4.278 -14.742 1.00 26.63 16 LEU B O 1
ATOM 855 N N . ARG B 1 17 ? 27.866 5.429 -12.910 1.00 28.21 17 ARG B N 1
ATOM 856 C CA . ARG B 1 17 ? 26.538 5.982 -12.677 1.00 31.16 17 ARG B CA 1
ATOM 857 C C . ARG B 1 17 ? 26.091 6.812 -13.873 1.00 34.00 17 ARG B C 1
ATOM 858 O O . ARG B 1 17 ? 25.071 6.521 -14.498 1.00 33.40 17 ARG B O 1
ATOM 866 N N . GLU B 1 18 ? 26.870 7.842 -14.185 1.00 37.28 18 GLU B N 1
ATOM 867 C CA . GLU B 1 18 ? 26.596 8.706 -15.325 1.00 39.04 18 GLU B CA 1
ATOM 868 C C . GLU B 1 18 ? 26.314 7.867 -16.565 1.00 37.00 18 GLU B C 1
ATOM 869 O O . GLU B 1 18 ? 25.355 8.114 -17.294 1.00 36.87 18 GLU B O 1
ATOM 875 N N . LEU B 1 19 ? 27.157 6.864 -16.788 1.00 34.28 19 LEU B N 1
ATOM 876 C CA . LEU B 1 19 ? 27.055 6.012 -17.968 1.00 33.62 19 LEU B CA 1
ATOM 877 C C . LEU B 1 19 ? 25.744 5.227 -18.009 1.00 33.16 19 LEU B C 1
ATOM 878 O O . LEU B 1 19 ? 24.957 5.369 -18.950 1.00 32.09 19 LEU B O 1
ATOM 883 N N . THR B 1 20 ? 25.520 4.395 -16.995 1.00 31.94 20 THR B N 1
ATOM 884 C CA . THR B 1 20 ? 24.305 3.594 -16.913 1.00 29.61 20 THR B CA 1
ATOM 885 C C . THR B 1 20 ? 23.078 4.475 -17.088 1.00 33.53 20 THR B C 1
ATOM 886 O O . THR B 1 20 ? 22.141 4.125 -17.803 1.00 31.92 20 THR B O 1
ATOM 890 N N . GLU B 1 21 ? 23.102 5.625 -16.426 1.00 39.44 21 GLU B N 1
ATOM 891 C CA . GLU B 1 21 ? 22.002 6.579 -16.473 1.00 42.30 21 GLU B CA 1
ATOM 892 C C . GLU B 1 21 ? 21.765 7.094 -17.891 1.00 41.09 21 GLU B C 1
ATOM 893 O O . GLU B 1 21 ? 20.624 7.214 -18.337 1.00 39.68 21 GLU B O 1
ATOM 899 N N . LYS B 1 22 ? 22.853 7.391 -18.596 1.00 41.14 22 LYS B N 1
ATOM 900 C CA . LYS B 1 22 ? 22.778 7.914 -19.956 1.00 41.75 22 LYS B CA 1
ATOM 901 C C . LYS B 1 22 ? 22.352 6.850 -20.968 1.00 36.16 22 LYS B C 1
ATOM 902 O O . LYS B 1 22 ? 21.821 7.169 -22.032 1.00 35.99 22 LYS B O 1
ATOM 908 N N . LYS B 1 23 ? 22.579 5.586 -20.629 1.00 31.40 23 LYS B N 1
ATOM 909 C CA . LYS B 1 23 ? 22.145 4.483 -21.478 1.00 30.91 23 LYS B CA 1
ATOM 910 C C . LYS B 1 23 ? 20.666 4.173 -21.254 1.00 29.85 23 LYS B C 1
ATOM 911 O O . LYS B 1 23 ? 19.947 3.820 -22.189 1.00 30.82 23 LYS B O 1
ATOM 917 N N . LEU B 1 24 ? 20.219 4.318 -20.010 1.00 26.22 24 LEU B N 1
ATOM 918 C CA . LEU B 1 2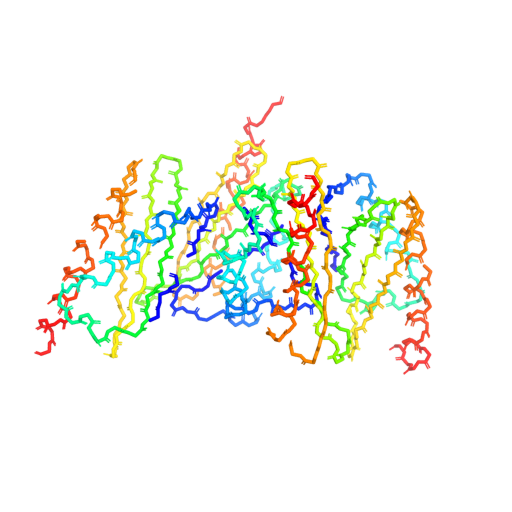4 ? 18.820 4.100 -19.662 1.00 23.91 24 LEU B CA 1
ATOM 919 C C . LEU B 1 24 ? 17.902 5.083 -20.375 1.00 29.98 24 LEU B C 1
ATOM 920 O O . LEU B 1 24 ? 16.765 4.752 -20.712 1.00 31.75 24 LEU B O 1
ATOM 925 N N . HIS B 1 25 ? 18.397 6.296 -20.600 1.00 31.68 25 HIS B N 1
ATOM 926 C CA . HIS B 1 25 ? 17.612 7.324 -21.273 1.00 33.14 25 HIS B CA 1
ATOM 927 C C . HIS B 1 25 ? 17.568 7.123 -22.785 1.00 36.40 25 HIS B C 1
ATOM 928 O O . HIS B 1 25 ? 17.125 8.005 -23.519 1.00 36.29 25 HIS B O 1
ATOM 935 N N . ARG B 1 26 ? 18.031 5.966 -23.248 1.00 37.91 26 ARG B N 1
ATOM 936 C CA . ARG B 1 26 ? 18.056 5.673 -24.678 1.00 39.43 26 ARG B CA 1
ATOM 937 C C . ARG B 1 26 ? 17.323 4.382 -25.029 1.00 36.35 26 ARG B C 1
ATOM 938 O O . ARG B 1 26 ? 17.134 4.066 -26.203 1.00 36.29 26 ARG B O 1
ATOM 946 N N . ILE B 1 27 ? 16.915 3.635 -24.010 1.00 35.52 27 ILE B N 1
ATOM 947 C CA . ILE B 1 27 ? 16.217 2.375 -24.235 1.00 36.30 27 ILE B CA 1
ATOM 948 C C . ILE B 1 27 ? 14.869 2.595 -24.917 1.00 35.39 27 ILE B C 1
ATOM 949 O O . ILE B 1 27 ? 14.262 3.660 -24.792 1.00 33.56 27 ILE B O 1
ATOM 954 N N . GLN B 1 28 ? 14.408 1.582 -25.640 1.00 35.47 28 GLN B N 1
ATOM 955 C CA . GLN B 1 28 ? 13.100 1.631 -26.275 1.00 35.87 28 GLN B CA 1
ATOM 956 C C . GLN B 1 28 ? 12.685 0.247 -26.759 1.00 32.02 28 GLN B C 1
ATOM 957 O O . GLN B 1 28 ? 13.517 -0.653 -26.859 1.00 30.52 28 GLN B O 1
ATOM 963 N N . PRO B 1 29 ? 11.393 0.075 -27.072 1.00 30.95 29 PRO B N 1
ATOM 964 C CA . PRO B 1 29 ? 10.382 1.134 -27.153 1.00 31.48 29 PRO B CA 1
ATOM 965 C C . PRO B 1 29 ? 9.705 1.469 -25.824 1.00 32.32 29 PRO B C 1
ATOM 966 O O . PRO B 1 29 ? 10.027 0.886 -24.791 1.00 31.12 29 PRO B O 1
ATOM 970 N N . CYS B 1 30 ? 8.781 2.425 -25.870 1.00 35.13 30 CYS B N 1
ATOM 971 C CA . CYS B 1 30 ? 7.928 2.752 -24.730 1.00 36.35 30 CYS B CA 1
ATOM 972 C C . CYS B 1 30 ? 8.672 3.358 -23.541 1.00 35.97 30 CYS B C 1
ATOM 973 O O . CYS B 1 30 ? 8.221 3.236 -22.404 1.00 35.09 30 CYS B O 1
ATOM 976 N N . ARG B 1 31 ? 9.797 4.015 -23.796 1.00 35.37 31 ARG B N 1
ATOM 977 C CA . ARG B 1 31 ? 10.576 4.593 -22.710 1.00 33.77 31 ARG B CA 1
ATOM 978 C C . ARG B 1 31 ? 9.786 5.628 -21.912 1.00 34.06 31 ARG B C 1
ATOM 979 O O . ARG B 1 31 ? 9.854 5.660 -20.684 1.00 35.68 31 ARG B O 1
ATOM 987 N N . ASP B 1 32 ? 9.036 6.473 -22.611 1.00 40.59 32 ASP B N 1
ATOM 988 C CA . ASP B 1 32 ? 8.307 7.549 -21.952 1.00 43.30 32 ASP B CA 1
ATOM 989 C C . ASP B 1 32 ? 7.157 7.032 -21.083 1.00 42.72 32 ASP B C 1
ATOM 990 O O . ASP B 1 32 ? 6.507 7.806 -20.379 1.00 43.21 32 ASP B O 1
ATOM 995 N N . GLU B 1 33 ? 6.914 5.726 -21.127 1.00 41.52 33 GLU B N 1
ATOM 996 C CA . GLU B 1 33 ? 5.884 5.115 -20.296 1.00 39.41 33 GLU B CA 1
ATOM 997 C C . GLU B 1 33 ? 6.446 4.640 -18.961 1.00 36.37 33 GLU B C 1
ATOM 998 O O . GLU B 1 33 ? 5.697 4.215 -18.083 1.00 37.73 33 GLU B O 1
ATOM 1004 N N . ILE B 1 34 ? 7.765 4.708 -18.815 1.00 32.85 34 ILE B N 1
ATOM 1005 C CA . ILE B 1 34 ? 8.421 4.233 -17.601 1.00 31.51 34 ILE B CA 1
ATOM 1006 C C . ILE B 1 34 ? 8.391 5.273 -16.487 1.00 31.36 34 ILE B C 1
ATOM 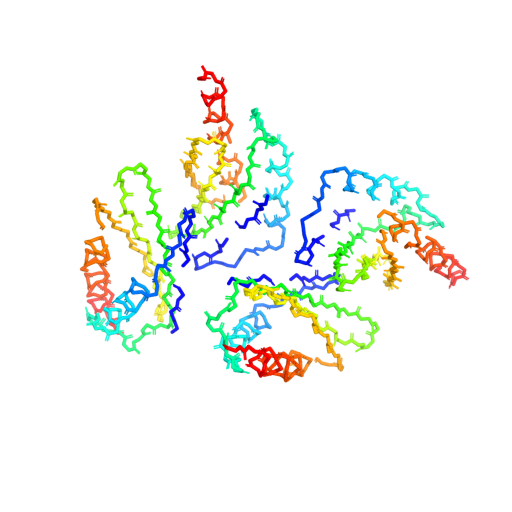1007 O O . ILE B 1 34 ? 8.740 6.435 -16.695 1.00 33.22 34 ILE B O 1
ATOM 1012 N N . SER B 1 35 ? 7.976 4.841 -15.300 1.00 29.94 35 SER B N 1
ATOM 1013 C CA . SER B 1 35 ? 7.892 5.730 -14.149 1.00 28.61 35 SER B CA 1
ATOM 1014 C C . SER B 1 35 ? 9.106 5.564 -13.245 1.00 28.10 35 SER B C 1
ATOM 1015 O O . SER B 1 35 ? 9.719 6.546 -12.826 1.00 28.09 35 SER B O 1
ATOM 1018 N N . ASN B 1 36 ? 9.457 4.315 -12.955 1.00 27.77 36 ASN B N 1
ATOM 1019 C CA . ASN B 1 36 ? 10.549 4.026 -12.034 1.00 28.00 36 ASN B CA 1
ATOM 1020 C C . ASN B 1 36 ? 11.497 2.942 -12.539 1.00 26.81 36 ASN B C 1
ATOM 1021 O O . ASN B 1 36 ? 11.070 1.947 -13.126 1.00 27.90 36 ASN B O 1
ATOM 1026 N N . ILE B 1 37 ? 12.788 3.143 -12.307 1.00 25.68 37 ILE B N 1
ATOM 1027 C CA . ILE B 1 37 ? 13.783 2.114 -12.576 1.00 24.99 37 ILE B CA 1
ATOM 1028 C C . ILE B 1 37 ? 14.732 2.003 -11.393 1.00 25.49 37 ILE B C 1
ATOM 1029 O O . ILE B 1 37 ? 15.313 2.998 -10.959 1.00 27.48 37 ILE B O 1
ATOM 1034 N N . HIS B 1 38 ? 14.884 0.792 -10.869 1.00 23.37 38 HIS B N 1
ATOM 1035 C CA . HIS B 1 38 ? 15.818 0.560 -9.782 1.00 21.50 38 HIS B CA 1
ATOM 1036 C C . HIS B 1 38 ? 16.856 -0.470 -10.197 1.00 23.70 38 HIS B C 1
ATOM 1037 O O . HIS B 1 38 ? 16.539 -1.643 -10.402 1.00 22.79 38 HIS B O 1
ATOM 1044 N N . ILE B 1 39 ? 18.100 -0.019 -10.326 1.00 24.52 39 ILE B N 1
ATOM 1045 C CA . ILE B 1 39 ? 19.188 -0.886 -10.755 1.00 23.88 39 ILE B CA 1
ATOM 1046 C C . ILE B 1 39 ? 20.085 -1.262 -9.585 1.00 24.16 39 ILE B C 1
ATOM 1047 O O . ILE B 1 39 ? 20.422 -0.425 -8.746 1.00 21.95 39 ILE B O 1
ATOM 1052 N N . ILE B 1 40 ? 20.461 -2.535 -9.539 1.00 26.36 40 ILE B N 1
ATOM 1053 C CA . ILE B 1 40 ? 21.324 -3.047 -8.487 1.00 27.70 40 ILE B CA 1
ATOM 1054 C C . ILE B 1 40 ? 22.598 -3.653 -9.059 1.00 28.43 40 ILE B C 1
ATOM 1055 O O . ILE B 1 40 ? 22.554 -4.575 -9.874 1.00 29.58 40 ILE B O 1
ATOM 1060 N N . PHE B 1 41 ? 23.735 -3.124 -8.621 1.00 25.84 41 PHE B N 1
ATOM 1061 C CA . PHE B 1 41 ? 25.030 -3.647 -9.030 1.00 22.41 41 PHE B CA 1
ATOM 1062 C C . PHE B 1 41 ? 25.561 -4.597 -7.967 1.00 23.70 41 PHE B C 1
ATOM 1063 O O . PHE B 1 41 ? 25.409 -4.354 -6.769 1.00 23.83 41 PHE B O 1
ATOM 1071 N N A HIS B 1 42 ? 26.208 -5.671 -8.418 0.46 23.54 42 HIS B N 1
ATOM 1072 N N B HIS B 1 42 ? 26.149 -5.702 -8.397 0.54 23.46 42 HIS B N 1
ATOM 1073 C CA A HIS B 1 42 ? 26.594 -6.779 -7.548 0.46 24.73 42 HIS B CA 1
ATOM 1074 C CA B HIS B 1 42 ? 26.839 -6.556 -7.451 0.54 24.39 42 HIS B CA 1
ATOM 1075 C C A HIS B 1 42 ? 27.719 -7.617 -8.174 0.46 25.67 42 HIS B C 1
ATOM 1076 C C B HIS B 1 42 ? 27.745 -7.548 -8.144 0.54 25.46 42 HIS B C 1
ATOM 1077 O O A HIS B 1 42 ? 27.724 -7.843 -9.381 0.46 26.58 42 HIS B O 1
ATOM 1078 O O B HIS B 1 42 ? 27.606 -7.833 -9.331 0.54 26.74 42 HIS B O 1
ATOM 1091 N N . ILE B 1 43 ? 28.685 -8.060 -7.367 1.00 24.81 43 ILE B N 1
ATOM 1092 C CA . ILE B 1 43 ? 29.714 -8.957 -7.867 1.00 23.47 43 ILE B CA 1
ATOM 1093 C C . ILE B 1 43 ? 29.708 -10.255 -7.069 1.00 21.34 43 ILE B C 1
ATOM 1094 O O . ILE B 1 43 ? 29.644 -10.243 -5.840 1.00 21.41 43 ILE B O 1
ATOM 1099 N N . ASN B 1 44 ? 29.743 -11.375 -7.779 1.00 19.92 44 ASN B N 1
ATOM 1100 C CA . ASN B 1 44 ? 29.884 -12.673 -7.139 1.00 25.15 44 ASN B CA 1
ATOM 1101 C C . ASN B 1 44 ? 31.141 -13.356 -7.655 1.00 27.75 44 ASN B C 1
ATOM 1102 O O . ASN B 1 44 ? 31.174 -13.851 -8.779 1.00 27.08 44 ASN B O 1
ATOM 1107 N N . LYS B 1 45 ? 32.181 -13.371 -6.828 1.00 30.06 45 LYS B N 1
ATOM 1108 C CA . LYS B 1 45 ? 33.493 -13.837 -7.261 1.00 31.26 45 LYS B CA 1
ATOM 1109 C C . LYS B 1 45 ? 33.957 -13.061 -8.492 1.00 29.21 45 LYS B C 1
ATOM 1110 O O . LYS B 1 45 ? 34.377 -11.908 -8.387 1.00 27.91 45 LYS B O 1
ATOM 1116 N N . LEU B 1 46 ? 33.870 -13.689 -9.658 1.00 29.07 46 LEU B N 1
ATOM 1117 C CA . LEU B 1 46 ? 34.311 -13.056 -10.894 1.00 29.28 46 LEU B CA 1
ATOM 1118 C C . LEU B 1 46 ? 33.162 -12.390 -11.637 1.00 28.95 46 LEU B C 1
ATOM 1119 O O . LEU B 1 46 ? 33.375 -11.496 -12.453 1.00 31.93 46 LEU B O 1
ATOM 1124 N N . LYS B 1 47 ? 31.943 -12.830 -11.349 1.00 27.09 47 LYS B N 1
ATOM 1125 C CA . LYS B 1 47 ? 30.775 -12.354 -12.078 1.00 26.86 47 LYS B CA 1
ATOM 1126 C C . LYS B 1 47 ? 30.376 -10.927 -11.702 1.00 27.42 47 LYS B C 1
ATOM 1127 O O . LYS B 1 47 ? 30.315 -10.570 -10.526 1.00 28.90 47 LYS B O 1
ATOM 1133 N N . LYS B 1 48 ? 30.112 -10.114 -12.719 1.00 26.97 48 LYS B N 1
ATOM 1134 C CA . LYS B 1 48 ? 29.625 -8.757 -12.521 1.00 25.58 48 LYS B CA 1
ATOM 1135 C C . LYS B 1 48 ? 28.148 -8.705 -12.896 1.00 24.73 48 LYS B C 1
ATOM 1136 O O . LYS B 1 48 ? 27.808 -8.515 -14.061 1.00 22.90 48 LYS B O 1
ATOM 1142 N N . ILE B 1 49 ? 27.274 -8.878 -11.908 1.00 25.95 49 ILE B N 1
ATOM 1143 C CA . ILE B 1 49 ? 25.832 -8.912 -12.156 1.00 24.11 49 ILE B CA 1
ATOM 1144 C C . ILE B 1 49 ? 25.171 -7.539 -12.005 1.00 24.51 49 ILE B C 1
ATOM 1145 O O . ILE B 1 49 ? 25.576 -6.731 -11.169 1.00 23.36 49 ILE B O 1
ATOM 1150 N N . VAL B 1 50 ? 24.148 -7.288 -12.818 1.00 26.37 50 VAL B N 1
ATOM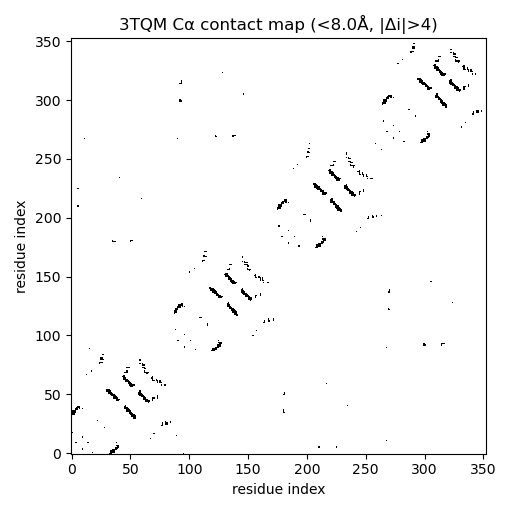 1151 C CA . VAL B 1 50 ? 23.364 -6.062 -12.714 1.00 26.66 50 VAL B CA 1
ATOM 1152 C C . VAL B 1 50 ? 21.873 -6.372 -12.830 1.00 28.38 50 VAL B C 1
ATOM 1153 O O . VAL B 1 50 ? 21.421 -6.920 -13.831 1.00 30.83 50 VAL B O 1
ATOM 1157 N N . ASP B 1 51 ? 21.114 -6.028 -11.794 1.00 30.02 51 ASP B N 1
ATOM 1158 C CA . ASP B 1 51 ? 19.667 -6.230 -11.796 1.00 33.53 51 ASP B CA 1
ATOM 1159 C C . ASP B 1 51 ? 18.931 -4.942 -12.143 1.00 28.31 51 ASP B C 1
ATOM 1160 O O . ASP B 1 51 ? 19.429 -3.840 -11.897 1.00 24.76 51 ASP B O 1
ATOM 1165 N N . ALA B 1 52 ? 17.738 -5.084 -12.712 1.00 19.41 52 ALA B N 1
ATOM 1166 C CA . ALA B 1 52 ? 16.938 -3.930 -13.091 1.00 16.94 52 ALA B CA 1
ATOM 1167 C C . ALA B 1 52 ? 15.453 -4.193 -12.890 1.00 17.79 52 ALA B C 1
ATOM 1168 O O . ALA B 1 52 ? 14.894 -5.143 -13.433 1.00 14.34 52 ALA B O 1
ATOM 1170 N N . ASN B 1 53 ? 14.822 -3.346 -12.090 1.00 23.97 53 ASN B N 1
ATOM 1171 C CA . ASN B 1 53 ? 13.382 -3.405 -11.894 1.00 24.30 53 ASN B CA 1
ATOM 1172 C C . ASN B 1 53 ? 12.735 -2.194 -12.543 1.00 22.90 53 ASN B C 1
ATOM 1173 O O . ASN B 1 53 ? 12.994 -1.056 -12.149 1.00 24.00 53 ASN B O 1
ATOM 1178 N N . VAL B 1 54 ? 11.901 -2.440 -13.547 1.00 22.15 54 VAL B N 1
ATOM 1179 C CA . VAL B 1 54 ? 11.289 -1.358 -14.309 1.00 19.41 54 VAL B CA 1
ATOM 1180 C C . VAL B 1 54 ? 9.775 -1.364 -14.140 1.00 17.90 54 VAL B C 1
ATOM 1181 O O . VAL B 1 54 ? 9.120 -2.389 -14.331 1.00 15.98 54 VAL B O 1
ATOM 1185 N N . LYS B 1 55 ? 9.222 -0.213 -13.777 1.00 19.70 55 LYS B N 1
ATOM 1186 C CA . LYS B 1 55 ? 7.792 -0.100 -13.538 1.00 22.96 55 LYS B CA 1
ATOM 1187 C C . LYS B 1 55 ? 7.090 0.652 -14.662 1.00 23.98 55 LYS B C 1
ATOM 1188 O O . LYS B 1 55 ? 7.514 1.733 -15.070 1.00 23.05 55 LYS B O 1
ATOM 1194 N N . LEU B 1 56 ? 6.012 0.053 -15.155 1.00 27.80 56 LEU B N 1
ATOM 1195 C CA . LEU B 1 56 ? 5.190 0.637 -16.202 1.00 28.36 56 LEU B CA 1
ATOM 1196 C C . LEU B 1 56 ? 3.738 0.618 -15.748 1.00 26.10 56 LEU B C 1
ATOM 1197 O O . LEU B 1 56 ? 3.395 -0.083 -14.798 1.00 27.68 56 LEU B O 1
ATOM 1202 N N . PRO B 1 57 ? 2.876 1.392 -16.423 1.00 27.21 57 PRO B N 1
ATOM 1203 C CA . PRO B 1 57 ? 1.441 1.319 -16.138 1.00 27.45 57 PRO B CA 1
ATOM 1204 C C . PRO B 1 57 ? 0.919 -0.111 -16.264 1.00 27.24 57 PRO B C 1
ATOM 1205 O O . PRO B 1 57 ? 0.863 -0.656 -17.370 1.00 28.77 57 PRO B O 1
ATOM 1209 N N . GLY B 1 58 ? 0.559 -0.715 -15.136 1.00 24.14 58 GLY B N 1
ATOM 1210 C CA . GLY B 1 58 ? -0.047 -2.032 -15.145 1.00 24.73 58 GLY B CA 1
ATOM 1211 C C . GLY B 1 58 ? 0.894 -3.189 -14.867 1.00 27.05 58 GLY B C 1
ATOM 1212 O O . GLY B 1 58 ? 0.505 -4.165 -14.231 1.00 27.20 58 GLY B O 1
ATOM 1213 N N . SER B 1 59 ? 2.131 -3.092 -15.342 1.00 28.46 59 SER B N 1
ATOM 1214 C CA . SER B 1 59 ? 3.056 -4.217 -15.249 1.00 28.88 59 SER B CA 1
ATOM 1215 C C . SER B 1 59 ? 4.459 -3.843 -14.780 1.00 27.18 59 SER B C 1
ATOM 1216 O O . SER B 1 59 ? 4.785 -2.666 -14.623 1.00 24.12 59 SER B O 1
ATOM 1219 N N . THR B 1 60 ? 5.279 -4.869 -14.564 1.00 27.96 60 THR B N 1
ATOM 1220 C CA . THR B 1 60 ? 6.633 -4.700 -14.048 1.00 26.79 60 THR B CA 1
ATOM 1221 C C . THR B 1 60 ? 7.623 -5.588 -14.798 1.00 27.23 60 THR B C 1
ATOM 1222 O O . THR B 1 60 ? 7.395 -6.788 -14.967 1.00 28.54 60 THR B O 1
ATOM 1226 N N . ILE B 1 61 ? 8.729 -4.996 -15.236 1.00 24.02 61 ILE B N 1
ATOM 1227 C CA . ILE B 1 61 ? 9.765 -5.738 -15.945 1.00 23.02 61 ILE B CA 1
ATOM 1228 C C . ILE B 1 61 ? 10.971 -6.037 -15.058 1.00 23.08 61 ILE B C 1
ATOM 1229 O O . ILE B 1 61 ? 11.539 -5.136 -14.441 1.00 19.07 61 ILE B O 1
ATOM 1234 N N . ASN B 1 62 ? 11.352 -7.310 -14.996 1.00 25.64 62 ASN B N 1
ATOM 1235 C CA . ASN B 1 62 ? 12.575 -7.710 -14.309 1.00 25.64 62 ASN B CA 1
ATOM 1236 C C . ASN B 1 62 ? 13.580 -8.328 -15.278 1.00 25.43 62 ASN B C 1
ATOM 1237 O O . ASN B 1 62 ? 13.232 -9.205 -16.072 1.00 26.68 62 ASN B O 1
ATOM 1242 N N . ALA B 1 63 ? 14.825 -7.866 -15.206 1.00 22.55 63 ALA B N 1
ATOM 1243 C CA . ALA B 1 63 ? 15.888 -8.384 -16.061 1.00 21.04 63 ALA B CA 1
ATOM 1244 C C . ALA B 1 63 ? 17.237 -8.389 -15.344 1.00 23.16 63 ALA B C 1
ATOM 1245 O O . ALA B 1 63 ? 17.511 -7.520 -14.514 1.00 21.46 63 ALA B O 1
ATOM 1247 N N . GLN B 1 64 ? 18.070 -9.375 -15.669 1.00 26.03 64 GLN B N 1
ATOM 1248 C CA . GLN B 1 64 ? 19.402 -9.495 -15.083 1.00 27.78 64 GLN B CA 1
ATOM 1249 C C . GLN B 1 64 ? 20.430 -9.917 -16.130 1.00 24.76 64 GLN B C 1
ATOM 1250 O O . GLN B 1 64 ? 20.129 -10.709 -17.017 1.00 26.21 64 GLN B O 1
ATOM 1256 N N . ALA B 1 65 ? 21.643 -9.387 -16.015 1.00 23.47 65 ALA B N 1
ATOM 1257 C CA . ALA B 1 65 ? 22.738 -9.758 -16.909 1.00 26.29 65 ALA B CA 1
ATOM 1258 C C . ALA B 1 65 ? 24.031 -9.920 -16.117 1.00 28.72 65 ALA B C 1
ATOM 1259 O O . ALA B 1 65 ? 24.091 -9.558 -14.941 1.00 30.30 65 ALA B O 1
ATOM 1261 N N . GLU B 1 66 ? 25.063 -10.461 -16.758 1.00 28.40 66 GLU B N 1
ATOM 1262 C CA . GLU B 1 66 ? 26.338 -10.665 -16.082 1.00 30.94 66 GLU B CA 1
ATOM 1263 C C . GLU B 1 66 ? 27.497 -10.878 -17.051 1.00 29.83 66 GLU B C 1
ATOM 1264 O O . GLU B 1 66 ? 27.308 -11.352 -18.170 1.00 29.63 66 GLU B O 1
ATOM 1270 N N . SER B 1 67 ? 28.696 -10.522 -16.600 1.00 30.48 67 SER B N 1
ATOM 1271 C CA . SER B 1 67 ? 29.925 -10.715 -17.367 1.00 29.09 67 SER B CA 1
ATOM 1272 C C . SER B 1 67 ? 31.117 -10.406 -16.470 1.00 26.27 67 SER B C 1
ATOM 1273 O O . SER B 1 67 ? 30.946 -10.099 -15.294 1.00 26.19 67 SER B O 1
ATOM 1276 N N . ASP B 1 68 ? 32.323 -10.483 -17.018 1.00 25.23 68 ASP B N 1
ATOM 1277 C CA . ASP B 1 68 ? 33.517 -10.215 -16.225 1.00 27.37 68 ASP B CA 1
ATOM 1278 C C . ASP B 1 68 ? 33.784 -8.718 -16.107 1.00 28.42 68 ASP B C 1
ATOM 1279 O O . ASP B 1 68 ? 34.711 -8.292 -15.417 1.00 29.25 68 ASP B O 1
ATOM 1284 N N . ASP B 1 69 ? 32.960 -7.924 -16.783 1.00 27.01 69 ASP B N 1
ATOM 1285 C CA . ASP B 1 69 ? 33.126 -6.477 -16.790 1.00 28.97 69 ASP B CA 1
ATOM 1286 C C . ASP B 1 69 ? 31.797 -5.785 -16.516 1.00 30.12 69 ASP B C 1
ATOM 1287 O O . ASP B 1 69 ? 30.829 -5.970 -17.254 1.00 32.72 69 ASP B O 1
ATOM 1300 N N . TYR B 1 71 ? 30.888 -2.748 -16.881 1.00 29.82 71 TYR B N 1
ATOM 1301 C CA . TYR B 1 71 ? 30.484 -1.921 -18.013 1.00 28.33 71 TYR B CA 1
ATOM 1302 C C . TYR B 1 71 ? 29.865 -2.769 -19.120 1.00 28.22 71 TYR B C 1
ATOM 1303 O O . TYR B 1 71 ? 28.871 -2.382 -19.731 1.00 25.41 71 TYR B O 1
ATOM 1312 N N . LYS B 1 72 ? 30.455 -3.932 -19.368 1.00 31.26 72 LYS B N 1
ATOM 1313 C CA . LYS B 1 72 ? 29.941 -4.841 -20.381 1.00 31.62 72 LYS B CA 1
ATOM 1314 C C . LYS B 1 72 ? 28.602 -5.418 -19.942 1.00 30.52 72 LYS B C 1
ATOM 1315 O O . LYS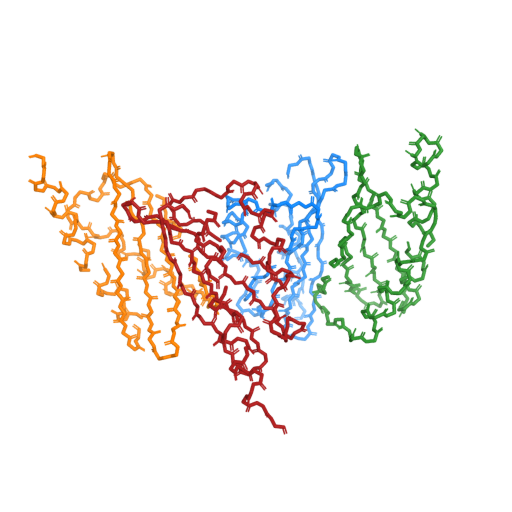 B 1 72 ? 27.735 -5.708 -20.771 1.00 30.82 72 LYS B O 1
ATOM 1321 N N . THR B 1 73 ? 28.437 -5.580 -18.631 1.00 28.53 73 THR B N 1
ATOM 1322 C CA . THR B 1 73 ? 27.208 -6.138 -18.074 1.00 25.19 73 THR B CA 1
ATOM 1323 C C . THR B 1 73 ? 26.048 -5.162 -18.232 1.00 22.85 73 THR B C 1
ATOM 1324 O O . THR B 1 73 ? 24.922 -5.565 -18.520 1.00 22.06 73 THR B O 1
ATOM 1328 N N . VAL B 1 74 ? 26.329 -3.878 -18.031 1.00 21.69 74 VAL B N 1
ATOM 1329 C CA . VAL B 1 74 ? 25.326 -2.841 -18.231 1.00 23.16 74 VAL B CA 1
ATOM 1330 C C . VAL B 1 74 ? 24.832 -2.853 -19.672 1.00 24.65 74 VAL B C 1
ATOM 1331 O O . VAL B 1 74 ? 23.659 -2.596 -19.944 1.00 22.68 74 VAL B O 1
ATOM 1335 N N . ASP B 1 75 ? 25.734 -3.167 -20.592 1.00 30.48 75 ASP B N 1
ATOM 1336 C CA . ASP B 1 75 ? 25.400 -3.215 -22.007 1.00 33.11 75 ASP B CA 1
ATOM 1337 C C . ASP B 1 75 ? 24.395 -4.317 -22.291 1.00 28.39 75 ASP B C 1
ATOM 1338 O O . ASP B 1 75 ? 23.372 -4.083 -22.929 1.00 26.99 75 ASP B O 1
ATOM 1343 N N . LEU B 1 76 ? 24.702 -5.521 -21.821 1.00 29.41 76 LEU B N 1
ATOM 1344 C CA . LEU B 1 76 ? 23.823 -6.665 -22.009 1.00 31.64 76 LEU B CA 1
ATOM 1345 C C . LEU B 1 76 ? 22.437 -6.413 -21.422 1.00 31.30 76 LEU B C 1
ATOM 1346 O O . LEU B 1 76 ? 21.427 -6.831 -21.988 1.00 32.94 76 LEU B O 1
ATOM 1351 N N . LEU B 1 77 ? 22.395 -5.726 -20.285 1.00 28.28 77 LEU B N 1
ATOM 1352 C CA . LEU B 1 77 ? 21.137 -5.481 -19.592 1.00 25.17 77 LEU B CA 1
ATOM 1353 C C . LEU B 1 77 ? 20.204 -4.625 -20.437 1.00 23.90 77 LEU B C 1
ATOM 1354 O O . LEU B 1 77 ? 19.002 -4.885 -20.510 1.00 25.00 77 LEU B O 1
ATOM 1367 N N . HIS B 1 79 ? 20.070 -4.543 -23.593 1.00 27.87 79 HIS B N 1
ATOM 1368 C CA . HIS B 1 79 ? 19.547 -5.434 -24.622 1.00 28.83 79 HIS B CA 1
ATOM 1369 C C . HIS B 1 79 ? 18.376 -6.243 -24.087 1.00 24.44 79 HIS B C 1
ATOM 1370 O O . HIS B 1 79 ? 17.363 -6.403 -24.763 1.00 23.86 79 HIS B O 1
ATOM 1377 N N . LYS B 1 80 ? 18.519 -6.746 -22.867 1.00 22.97 80 LYS B N 1
ATOM 1378 C CA . LYS B 1 80 ? 17.459 -7.528 -22.243 1.00 26.32 80 LYS B CA 1
ATOM 1379 C C . LYS B 1 80 ? 16.214 -6.678 -21.967 1.00 25.45 80 LYS B C 1
ATOM 1380 O O . LYS B 1 80 ? 15.090 -7.112 -22.228 1.00 26.24 80 LYS B O 1
ATOM 1386 N N . LEU B 1 81 ? 16.421 -5.469 -21.449 1.00 21.58 81 LEU B N 1
ATOM 1387 C CA . LEU B 1 81 ? 15.318 -4.550 -21.190 1.00 19.81 81 LEU B CA 1
ATOM 1388 C C . LEU B 1 81 ? 14.550 -4.207 -22.465 1.00 23.96 81 LEU B C 1
ATOM 1389 O O . LEU B 1 81 ? 13.321 -4.208 -22.475 1.00 28.18 81 LEU B O 1
ATOM 1394 N N . GLU B 1 82 ? 15.278 -3.915 -23.537 1.00 24.34 82 GLU B N 1
ATOM 1395 C CA . GLU B 1 82 ? 14.648 -3.539 -24.799 1.00 25.49 82 GLU B CA 1
ATOM 1396 C C . GLU B 1 82 ? 13.819 -4.684 -25.374 1.00 22.60 82 GLU B C 1
ATOM 1397 O O . GLU B 1 82 ? 12.781 -4.461 -25.996 1.00 19.66 82 GLU B O 1
ATOM 1403 N N . THR B 1 83 ? 14.278 -5.911 -25.155 1.00 21.84 83 THR B N 1
ATOM 1404 C CA . THR B 1 83 ? 13.525 -7.088 -25.568 1.00 25.02 83 THR B CA 1
ATOM 1405 C C . THR B 1 83 ? 12.210 -7.165 -24.790 1.00 26.91 83 THR B C 1
ATOM 1406 O O . THR B 1 83 ? 11.151 -7.419 -25.367 1.00 28.25 83 THR B O 1
ATOM 1410 N N . GLN B 1 84 ? 12.289 -6.935 -23.482 1.00 24.41 84 GLN B N 1
ATOM 1411 C CA . GLN B 1 84 ? 11.117 -6.963 -22.614 1.00 26.54 84 GLN B CA 1
ATOM 1412 C C . GLN B 1 84 ? 10.143 -5.831 -22.933 1.00 25.24 84 GLN B C 1
ATOM 1413 O O . GLN B 1 84 ? 8.929 -6.023 -22.921 1.00 24.75 84 GLN B O 1
ATOM 1419 N N . LEU B 1 85 ? 10.681 -4.649 -23.209 1.00 21.50 85 LEU B N 1
ATOM 1420 C CA . LEU B 1 85 ? 9.852 -3.516 -23.586 1.00 22.59 85 LEU B CA 1
ATOM 1421 C C . LEU B 1 85 ? 9.117 -3.806 -24.891 1.00 26.38 85 LEU B C 1
ATOM 1422 O O . LEU B 1 85 ? 8.013 -3.312 -25.116 1.00 27.08 85 LEU B O 1
ATOM 1427 N N . SER B 1 86 ? 9.731 -4.616 -25.747 1.00 27.31 86 SER B N 1
ATOM 1428 C CA . SER B 1 86 ? 9.114 -4.981 -27.016 1.00 27.65 86 SER B CA 1
ATOM 1429 C C . SER B 1 86 ? 8.015 -6.024 -26.831 1.00 30.01 86 SER B C 1
ATOM 1430 O O . SER B 1 86 ? 7.064 -6.076 -27.609 1.00 30.97 86 SER B O 1
ATOM 1433 N N . LYS B 1 87 ? 8.152 -6.857 -25.803 1.00 31.70 87 LYS B N 1
ATOM 1434 C CA . LYS B 1 87 ? 7.108 -7.816 -25.451 1.00 33.28 87 LYS B CA 1
ATOM 1435 C C . LYS B 1 87 ? 5.932 -7.052 -24.848 1.00 30.35 87 LYS B C 1
ATOM 1436 O O . LYS B 1 87 ? 4.771 -7.328 -25.152 1.00 31.56 87 LYS B O 1
ATOM 1442 N N . TYR B 1 88 ? 6.252 -6.095 -23.983 1.00 23.80 88 TYR B N 1
ATOM 1443 C CA . TYR B 1 88 ? 5.261 -5.219 -23.384 1.00 26.19 88 TYR B CA 1
ATOM 1444 C C . TYR B 1 88 ? 4.482 -4.470 -24.457 1.00 31.96 88 TYR B C 1
ATOM 1445 O O . TYR B 1 88 ? 3.253 -4.439 -24.440 1.00 36.00 88 TYR B O 1
ATOM 1454 N N . LYS B 1 89 ? 5.209 -3.867 -25.389 1.00 31.52 89 LYS B N 1
ATOM 1455 C CA . LYS B 1 89 ? 4.602 -3.107 -26.474 1.00 32.01 89 LYS B CA 1
ATOM 1456 C C . LYS B 1 89 ? 3.767 -4.003 -27.377 1.00 31.68 89 LYS B C 1
ATOM 1457 O O . LYS B 1 89 ? 2.687 -3.619 -27.825 1.00 32.59 89 LYS B O 1
ATOM 1463 N N . ALA B 1 90 ? 4.271 -5.205 -27.634 1.00 29.25 90 ALA B N 1
ATOM 1464 C CA . ALA B 1 90 ? 3.579 -6.165 -28.492 1.00 29.44 90 ALA B CA 1
ATOM 1465 C C . ALA B 1 90 ? 2.298 -6.729 -27.859 1.00 30.99 90 ALA B C 1
ATOM 1466 O O . ALA B 1 90 ? 1.434 -7.252 -28.565 1.00 31.41 90 ALA B O 1
ATOM 1468 N N . LYS B 1 91 ? 2.182 -6.609 -26.538 1.00 31.22 91 LYS B N 1
ATOM 1469 C CA . LYS B 1 91 ? 1.105 -7.248 -25.789 1.00 33.06 91 LYS B CA 1
ATOM 1470 C C . LYS B 1 91 ? -0.145 -6.385 -25.635 1.00 35.21 91 LYS B C 1
ATOM 1471 O O . LYS B 1 91 ? -1.098 -6.752 -24.951 1.00 36.38 91 LYS B O 1
ATOM 1477 N N . LYS B 1 92 ? -0.154 -5.242 -26.299 1.00 34.12 92 LYS B N 1
ATOM 1478 C CA . LYS B 1 92 ? -1.329 -4.378 -26.271 1.00 34.62 92 LYS B CA 1
ATOM 1479 C C . LYS B 1 92 ? -1.843 -4.042 -27.676 1.00 38.20 92 LYS B C 1
ATOM 1480 O O . LYS B 1 92 ? -2.004 -4.939 -28.518 1.00 40.86 92 LYS B O 1
ATOM 1494 N N . HIS C 1 2 ? 18.702 -6.057 23.890 1.00 45.73 2 HIS C N 1
ATOM 1495 C CA . HIS C 1 2 ? 19.557 -6.043 22.710 1.00 45.46 2 HIS C CA 1
ATOM 1496 C C . HIS C 1 2 ? 20.470 -4.821 22.707 1.00 40.16 2 HIS C C 1
ATOM 1497 O O . HIS C 1 2 ? 20.010 -3.689 22.866 1.00 39.54 2 HIS C O 1
ATOM 1504 N N . ILE C 1 3 ? 21.765 -5.061 22.525 1.00 36.04 3 ILE C N 1
ATOM 1505 C CA . ILE C 1 3 ? 22.755 -3.991 22.527 1.00 32.67 3 ILE C CA 1
ATOM 1506 C C . ILE C 1 3 ? 23.445 -3.841 21.175 1.00 36.34 3 ILE C C 1
ATOM 1507 O O . ILE C 1 3 ? 23.955 -4.812 20.613 1.00 39.48 3 ILE C O 1
ATOM 1512 N N . GLN C 1 4 ? 23.456 -2.617 20.658 1.00 35.39 4 GLN C N 1
ATOM 1513 C CA . GLN C 1 4 ? 24.166 -2.315 19.425 1.00 32.66 4 GLN C CA 1
ATOM 1514 C C . GLN C 1 4 ? 25.257 -1.297 19.678 1.00 29.39 4 GLN C C 1
ATOM 1515 O O . GLN C 1 4 ? 25.095 -0.390 20.487 1.00 29.63 4 GLN C O 1
ATOM 1529 N N . THR C 1 6 ? 28.159 1.197 17.517 1.00 26.14 6 THR C N 1
ATOM 1530 C CA . THR C 1 6 ? 28.629 1.705 16.237 1.00 25.80 6 THR C CA 1
ATOM 1531 C C . THR C 1 6 ? 29.790 2.678 16.402 1.00 29.89 6 THR C C 1
ATOM 1532 O O . THR C 1 6 ? 29.680 3.680 17.107 1.00 32.68 6 THR C O 1
ATOM 1536 N N . GLY C 1 7 ? 30.905 2.375 15.748 1.00 31.30 7 GLY C N 1
ATOM 1537 C CA . GLY C 1 7 ? 32.032 3.282 15.723 1.00 32.30 7 GLY C CA 1
ATOM 1538 C C . GLY C 1 7 ? 31.925 4.219 14.538 1.00 37.12 7 GLY C C 1
ATOM 1539 O O . GLY C 1 7 ? 31.916 3.782 13.387 1.00 38.76 7 GLY C O 1
ATOM 1540 N N . GLN C 1 8 ? 31.827 5.513 14.819 1.00 39.80 8 GLN C N 1
ATOM 1541 C CA . GLN C 1 8 ? 31.764 6.513 13.765 1.00 41.38 8 GLN C CA 1
ATOM 1542 C C . GLN C 1 8 ? 33.122 7.177 13.603 1.00 44.14 8 GLN C C 1
ATOM 1543 O O . GLN C 1 8 ? 33.450 8.131 14.307 1.00 45.35 8 GLN C O 1
ATOM 1549 N N . GLY C 1 9 ? 33.909 6.663 12.666 1.00 46.30 9 GLY C N 1
ATOM 1550 C CA . GLY C 1 9 ? 35.256 7.150 12.441 1.00 47.28 9 GLY C CA 1
ATOM 1551 C C . GLY C 1 9 ? 36.247 6.478 13.370 1.00 46.76 9 GLY C C 1
ATOM 1552 O O . GLY C 1 9 ? 37.427 6.824 13.391 1.00 49.93 9 GLY C O 1
ATOM 1553 N N . VAL C 1 10 ? 35.762 5.509 14.140 1.00 44.32 10 VAL C N 1
ATOM 1554 C CA . VAL C 1 10 ? 36.603 4.778 15.082 1.00 42.54 10 VAL C CA 1
ATOM 1555 C C . VAL C 1 10 ? 36.240 3.298 15.154 1.00 41.67 10 VAL C C 1
ATOM 1556 O O . VAL C 1 10 ? 35.088 2.919 14.951 1.00 39.60 10 VAL C O 1
ATOM 1560 N N . ASP C 1 11 ? 37.235 2.466 15.444 1.00 44.16 11 ASP C N 1
ATOM 1561 C CA . ASP C 1 11 ? 37.010 1.037 15.612 1.00 45.64 11 ASP C CA 1
ATOM 1562 C C . ASP C 1 11 ? 36.958 0.688 17.093 1.00 44.77 11 ASP C C 1
ATOM 1563 O O . ASP C 1 11 ? 37.892 0.973 17.840 1.00 47.67 11 ASP C O 1
ATOM 1568 N N . ILE C 1 12 ? 35.858 0.075 17.515 1.00 41.84 12 ILE C N 1
ATOM 1569 C CA . ILE C 1 12 ? 35.704 -0.337 18.904 1.00 39.65 12 ILE C CA 1
ATOM 1570 C C . ILE C 1 12 ? 36.472 -1.625 19.154 1.00 37.96 12 ILE C C 1
ATOM 1571 O O . ILE C 1 12 ? 36.184 -2.655 18.544 1.00 36.85 12 ILE C O 1
ATOM 1576 N N . SER C 1 13 ? 37.453 -1.564 20.047 1.00 35.29 13 SER C N 1
ATOM 1577 C CA . SER C 1 13 ? 38.209 -2.753 20.407 1.00 34.51 13 SER C CA 1
ATOM 1578 C C . SER C 1 13 ? 37.291 -3.755 21.095 1.00 36.02 13 SER C C 1
ATOM 1579 O O . SER C 1 13 ? 36.310 -3.369 21.731 1.00 33.65 13 SER C O 1
ATOM 1582 N N . PRO C 1 14 ? 37.599 -5.053 20.954 1.00 38.47 14 PRO C N 1
ATOM 1583 C CA . PRO C 1 14 ? 36.819 -6.093 21.632 1.00 38.32 14 PRO C CA 1
ATOM 1584 C C . PRO C 1 14 ? 36.798 -5.857 23.136 1.00 38.95 14 PRO C C 1
ATOM 1585 O O . PRO C 1 14 ? 35.789 -6.124 23.788 1.00 39.97 14 PRO C O 1
ATOM 1589 N N . ALA C 1 15 ? 37.905 -5.354 23.673 1.00 47.37 15 ALA C N 1
ATOM 1590 C CA . ALA C 1 15 ? 38.007 -5.062 25.098 1.00 43.08 15 ALA C CA 1
ATOM 1591 C C . ALA C 1 15 ? 37.038 -3.959 25.504 1.00 36.48 15 ALA C C 1
ATOM 1592 O O . ALA C 1 15 ? 36.345 -4.069 26.515 1.00 34.00 15 ALA C O 1
ATOM 1594 N N . LEU C 1 16 ? 36.994 -2.892 24.713 1.00 33.59 16 LEU C N 1
ATOM 1595 C CA . LEU C 1 16 ? 36.089 -1.781 24.989 1.00 29.00 16 LEU C CA 1
ATOM 1596 C C . LEU C 1 16 ? 34.643 -2.229 24.828 1.00 30.75 16 LEU C C 1
ATOM 1597 O O . LEU C 1 16 ? 33.765 -1.809 25.579 1.00 32.60 16 LEU C O 1
ATOM 1602 N N . ARG C 1 17 ? 34.404 -3.085 23.843 1.00 33.44 17 ARG C N 1
ATOM 1603 C CA . ARG C 1 17 ? 33.071 -3.604 23.579 1.00 37.03 17 ARG C CA 1
ATOM 1604 C C . ARG C 1 17 ? 32.593 -4.473 24.737 1.00 35.56 17 ARG C C 1
ATOM 1605 O O . ARG C 1 17 ? 31.452 -4.360 25.182 1.00 31.42 17 ARG C O 1
ATOM 1613 N N . GLU C 1 18 ? 33.479 -5.335 25.224 1.00 38.48 18 GLU C N 1
ATOM 1614 C CA . GLU C 1 18 ? 33.159 -6.230 26.329 1.00 40.45 18 GLU C CA 1
ATOM 1615 C C . GLU C 1 18 ? 32.959 -5.444 27.621 1.00 38.78 18 GLU C C 1
ATOM 1616 O O . GLU C 1 18 ? 32.026 -5.701 28.383 1.00 39.14 18 GLU C O 1
ATOM 1622 N N . LEU C 1 19 ? 33.839 -4.476 27.853 1.00 33.38 19 LEU C N 1
ATOM 1623 C CA . LEU C 1 19 ? 33.763 -3.634 29.039 1.00 30.01 19 LEU C CA 1
ATOM 1624 C C . LEU C 1 19 ? 32.455 -2.847 29.074 1.00 29.77 19 LEU C C 1
ATOM 1625 O O . LEU C 1 19 ? 31.771 -2.810 30.098 1.00 28.10 19 LEU C O 1
ATOM 1630 N N . THR C 1 20 ? 32.111 -2.221 27.953 1.00 29.70 20 THR C N 1
ATOM 1631 C CA . THR C 1 20 ? 30.899 -1.417 27.871 1.00 30.61 20 THR C CA 1
ATOM 1632 C C . THR C 1 20 ? 29.655 -2.286 28.004 1.00 33.34 20 THR C C 1
ATOM 1633 O O . THR C 1 20 ? 28.676 -1.894 28.637 1.00 29.77 20 THR C O 1
ATOM 1637 N N . GLU C 1 21 ? 29.697 -3.467 27.398 1.00 38.59 21 GLU C N 1
ATOM 1638 C CA . GLU C 1 21 ? 28.584 -4.402 27.472 1.00 41.68 21 GLU C CA 1
ATOM 1639 C C . GLU C 1 21 ? 28.370 -4.877 28.907 1.00 42.52 21 GLU C C 1
ATOM 1640 O O . GLU C 1 21 ? 27.236 -5.041 29.354 1.00 43.04 21 GLU C O 1
ATOM 1646 N N . LYS C 1 22 ? 29.469 -5.083 29.625 1.00 41.85 22 LYS C N 1
ATOM 1647 C CA . LYS C 1 22 ? 29.410 -5.557 31.002 1.00 43.43 22 LYS C CA 1
ATOM 1648 C C . LYS C 1 22 ? 28.841 -4.490 31.933 1.00 41.01 22 LYS C C 1
ATOM 1649 O O . LYS C 1 22 ? 28.178 -4.807 32.919 1.00 42.11 22 LYS C O 1
ATOM 1655 N N . LYS C 1 23 ? 29.105 -3.225 31.619 1.00 38.12 23 LYS C N 1
ATOM 1656 C CA . LYS C 1 23 ? 28.615 -2.124 32.443 1.00 36.10 23 LYS C CA 1
ATOM 1657 C C . LYS C 1 23 ? 27.133 -1.835 32.190 1.00 33.26 23 LYS C C 1
ATOM 1658 O O . LYS C 1 23 ? 26.409 -1.437 33.102 1.00 32.59 23 LYS C O 1
ATOM 1664 N N . LEU C 1 24 ? 26.687 -2.041 30.954 1.00 29.17 24 LEU C N 1
ATOM 1665 C CA . LEU C 1 24 ? 25.290 -1.822 30.600 1.00 26.52 24 LEU C CA 1
ATOM 1666 C C . LEU C 1 24 ? 24.369 -2.843 31.261 1.00 30.65 24 LEU C C 1
ATOM 1667 O O . LEU C 1 24 ? 23.178 -2.590 31.445 1.00 32.27 24 LEU C O 1
ATOM 1672 N N . HIS C 1 25 ? 24.921 -3.999 31.613 1.00 33.04 25 HIS C N 1
ATOM 1673 C CA . HIS C 1 25 ? 24.137 -5.033 32.272 1.00 37.66 25 HIS C CA 1
ATOM 1674 C C . HIS C 1 25 ? 24.157 -4.872 33.791 1.00 40.46 25 HIS C C 1
ATOM 1675 O O . HIS C 1 25 ? 23.774 -5.784 34.523 1.00 42.73 25 HIS C O 1
ATOM 1682 N N . ARG C 1 26 ? 24.602 -3.706 34.253 1.00 39.36 26 ARG C N 1
ATOM 1683 C CA . ARG C 1 26 ? 24.663 -3.410 35.681 1.00 38.66 26 ARG C CA 1
ATOM 1684 C C . ARG C 1 26 ? 23.959 -2.106 36.042 1.00 32.53 26 ARG C C 1
ATOM 1685 O O . ARG C 1 26 ? 23.867 -1.751 37.216 1.00 32.60 26 ARG C O 1
ATOM 1693 N N . ILE C 1 27 ? 23.464 -1.392 35.036 1.00 30.72 27 ILE C N 1
ATOM 1694 C CA . ILE C 1 27 ? 22.788 -0.119 35.279 1.00 32.60 27 ILE C CA 1
ATOM 1695 C C . ILE C 1 27 ? 21.479 -0.292 36.048 1.00 32.48 27 ILE C C 1
ATOM 1696 O O . ILE C 1 27 ? 20.767 -1.282 35.876 1.00 29.69 27 ILE C O 1
ATOM 1701 N N . GLN C 1 28 ? 21.181 0.681 36.903 1.00 35.61 28 GLN C N 1
ATOM 1702 C CA . GLN C 1 28 ? 19.978 0.652 37.719 1.00 40.73 28 GLN C CA 1
ATOM 1703 C C . GLN C 1 28 ? 19.361 2.043 37.765 1.00 40.37 28 GLN C C 1
ATOM 1704 O O . GLN C 1 28 ? 20.075 3.041 37.709 1.00 39.32 28 GLN C O 1
ATOM 1710 N N . PRO C 1 29 ? 18.026 2.117 37.874 1.00 30.61 29 PRO C N 1
ATOM 1711 C CA . PRO C 1 29 ? 17.126 0.963 37.946 1.00 29.53 29 PRO C CA 1
ATOM 1712 C C . PRO C 1 29 ? 16.448 0.662 36.613 1.00 27.16 29 PRO C C 1
ATOM 1713 O O . PRO C 1 29 ? 16.800 1.247 35.589 1.00 22.84 29 PRO C O 1
ATOM 1717 N N . CYS C 1 30 ? 15.488 -0.258 36.639 1.00 29.75 30 CYS C N 1
ATOM 1718 C CA . CYS C 1 30 ? 14.628 -0.540 35.489 1.00 28.70 30 CYS C CA 1
ATOM 1719 C C . CYS C 1 30 ? 15.332 -1.203 34.306 1.00 30.05 30 CYS C C 1
ATOM 1720 O O . CYS C 1 30 ? 14.771 -1.276 33.212 1.00 30.03 30 CYS C O 1
ATOM 1723 N N . ARG C 1 31 ? 16.548 -1.694 34.522 1.00 30.41 31 ARG C N 1
ATOM 1724 C CA . ARG C 1 31 ? 17.297 -2.325 33.443 1.00 29.87 31 ARG C CA 1
ATOM 1725 C C . ARG C 1 31 ? 16.466 -3.385 32.729 1.00 31.01 31 ARG C C 1
ATOM 1726 O O . ARG C 1 31 ? 16.456 -3.457 31.501 1.00 31.01 31 ARG C O 1
ATOM 1734 N N . ASP C 1 32 ? 15.764 -4.202 33.504 1.00 32.97 32 ASP C N 1
ATOM 1735 C CA . ASP C 1 32 ? 14.995 -5.307 32.945 1.00 37.07 32 ASP C CA 1
ATOM 1736 C C . ASP C 1 32 ? 13.760 -4.835 32.179 1.00 35.19 32 ASP C C 1
ATOM 1737 O O . ASP C 1 32 ? 12.993 -5.647 31.664 1.00 36.10 32 ASP C O 1
ATOM 1742 N N . GLU C 1 33 ? 13.572 -3.521 32.106 1.00 33.70 33 GLU C N 1
ATOM 1743 C CA . GLU C 1 33 ? 12.500 -2.945 31.301 1.00 32.30 33 GLU C CA 1
ATOM 1744 C C . GLU C 1 33 ? 13.028 -2.463 29.959 1.00 29.31 33 GLU C C 1
ATOM 1745 O O . GLU C 1 33 ? 12.270 -2.309 29.001 1.00 28.70 33 GLU C O 1
ATOM 1751 N N . ILE C 1 34 ? 14.332 -2.222 29.898 1.00 26.45 34 ILE C N 1
ATOM 1752 C CA . ILE C 1 34 ? 14.958 -1.730 28.680 1.00 27.61 34 ILE C CA 1
ATOM 1753 C C . ILE C 1 34 ? 14.877 -2.761 27.564 1.00 29.91 34 ILE C C 1
ATOM 1754 O O . ILE C 1 34 ? 15.161 -3.940 27.768 1.00 31.58 34 ILE C O 1
ATOM 1759 N N . SER C 1 35 ? 14.484 -2.301 26.381 1.00 29.88 35 SER C N 1
ATOM 1760 C CA . SER C 1 35 ? 14.317 -3.171 25.222 1.00 30.97 35 SER C CA 1
ATOM 1761 C C . SER C 1 35 ? 15.541 -3.139 24.306 1.00 34.86 35 SER C C 1
ATOM 1762 O O . SER C 1 35 ? 16.115 -4.181 23.987 1.00 35.53 35 SER C O 1
ATOM 1765 N N . ASN C 1 36 ? 15.931 -1.936 23.891 1.00 36.04 36 ASN C N 1
ATOM 1766 C CA . ASN C 1 36 ? 17.058 -1.744 22.984 1.00 34.22 36 ASN C CA 1
ATOM 1767 C C . ASN C 1 36 ? 17.989 -0.623 23.423 1.00 32.97 36 ASN C C 1
ATOM 1768 O O . ASN C 1 36 ? 17.539 0.440 23.849 1.00 34.51 36 ASN C O 1
ATOM 1773 N N . ILE C 1 37 ? 19.289 -0.861 23.292 1.00 31.07 37 ILE C N 1
ATOM 1774 C CA . ILE C 1 37 ? 20.292 0.162 23.544 1.00 29.57 37 ILE C CA 1
ATOM 1775 C C . ILE C 1 37 ? 21.195 0.296 22.331 1.00 31.80 37 ILE C C 1
ATOM 1776 O O . ILE C 1 37 ? 21.742 -0.694 21.844 1.00 33.00 37 ILE C O 1
ATOM 1781 N N . HIS C 1 38 ? 21.346 1.519 21.833 1.00 31.34 38 HIS C N 1
ATOM 1782 C CA . HIS C 1 38 ? 22.246 1.764 20.710 1.00 27.72 38 HIS C CA 1
ATOM 1783 C C . HIS C 1 38 ? 23.326 2.756 21.112 1.00 28.89 38 HIS C C 1
ATOM 1784 O O . HIS C 1 38 ? 23.081 3.959 21.197 1.00 31.28 38 HIS C O 1
ATOM 1791 N N . ILE C 1 39 ? 24.523 2.238 21.362 1.00 27.60 39 ILE C N 1
ATOM 1792 C CA . ILE C 1 39 ? 25.656 3.067 21.739 1.00 26.59 39 ILE C CA 1
ATOM 1793 C C . ILE C 1 39 ? 26.502 3.424 20.527 1.00 27.15 39 ILE C C 1
ATOM 1794 O O . ILE C 1 39 ? 26.817 2.567 19.700 1.00 28.81 39 ILE C O 1
ATOM 1799 N N . ILE C 1 40 ? 26.866 4.695 20.424 1.00 24.55 40 ILE C N 1
ATOM 1800 C CA . ILE C 1 40 ? 27.739 5.135 19.351 1.00 25.07 40 ILE C CA 1
ATOM 1801 C C . ILE C 1 40 ? 28.998 5.779 19.919 1.00 27.80 40 ILE C C 1
ATOM 1802 O O . ILE C 1 40 ? 28.923 6.709 20.724 1.00 31.07 40 ILE C O 1
ATOM 1807 N N . PHE C 1 41 ? 30.152 5.263 19.507 1.00 24.85 41 PHE C N 1
ATOM 1808 C CA . PHE C 1 41 ? 31.435 5.813 19.925 1.00 23.50 41 PHE C CA 1
ATOM 1809 C C . PHE C 1 41 ? 31.938 6.801 18.886 1.00 25.02 41 PHE C C 1
ATOM 1810 O O . PHE C 1 41 ? 31.904 6.527 17.684 1.00 22.07 41 PHE C O 1
ATOM 1818 N N A HIS C 1 42 ? 32.438 7.939 19.362 0.51 27.36 42 HIS C N 1
ATOM 1819 N N B HIS C 1 42 ? 32.385 7.961 19.349 0.49 27.31 42 HIS C N 1
ATOM 1820 C CA A HIS C 1 42 ? 32.848 9.031 18.489 0.51 27.97 42 HIS C CA 1
ATOM 1821 C CA B HIS C 1 42 ? 32.924 8.967 18.450 0.49 27.87 42 HIS C CA 1
ATOM 1822 C C A HIS C 1 42 ? 33.987 9.841 19.110 0.51 28.59 42 HIS C C 1
ATOM 1823 C C B HIS C 1 42 ? 34.042 9.752 19.113 0.49 28.59 42 HIS C C 1
ATOM 1824 O O A HIS C 1 42 ? 33.994 10.079 20.314 0.51 29.84 42 HIS C O 1
ATOM 1825 O O B HIS C 1 42 ? 34.087 9.888 20.332 0.49 29.76 42 HIS C O 1
ATOM 1838 N N . ILE C 1 43 ? 34.953 10.257 18.293 1.00 28.64 43 ILE C N 1
ATOM 1839 C CA . ILE C 1 43 ? 36.028 11.114 18.778 1.00 28.61 43 ILE C CA 1
ATOM 1840 C C . ILE C 1 43 ? 36.090 12.395 17.956 1.00 26.14 43 ILE C C 1
ATOM 1841 O O . ILE C 1 43 ? 36.018 12.363 16.726 1.00 24.41 43 ILE C O 1
ATOM 1846 N N . ASN C 1 44 ? 36.208 13.522 18.647 1.00 25.65 44 ASN C N 1
ATOM 1847 C CA . ASN C 1 44 ? 36.327 14.817 17.994 1.00 26.61 44 ASN C CA 1
ATOM 1848 C C . ASN C 1 44 ? 37.514 15.565 18.577 1.00 28.50 44 ASN C C 1
ATOM 1849 O O . ASN C 1 44 ? 37.447 16.065 19.700 1.00 28.37 44 ASN C O 1
ATOM 1854 N N . LYS C 1 45 ? 38.601 15.635 17.814 1.00 29.63 45 LYS C N 1
ATOM 1855 C CA . LYS C 1 45 ? 39.852 16.192 18.316 1.00 34.47 45 LYS C CA 1
ATOM 1856 C C . LYS C 1 45 ? 40.379 15.338 19.466 1.00 33.60 45 LYS C C 1
ATOM 1857 O O . LYS C 1 45 ? 40.664 14.154 19.294 1.00 32.14 45 LYS C O 1
ATOM 1863 N N . LEU C 1 46 ? 40.501 15.947 20.639 1.00 35.51 46 LEU C N 1
ATOM 1864 C CA . LEU C 1 46 ? 40.966 15.248 21.830 1.00 35.73 46 LEU C CA 1
ATOM 1865 C C . LEU C 1 46 ? 39.793 14.642 22.587 1.00 36.28 46 LEU C C 1
ATOM 1866 O O . LEU C 1 46 ? 39.977 13.889 23.542 1.00 37.99 46 LEU C O 1
ATOM 1871 N N . LYS C 1 47 ? 38.585 14.985 22.159 1.00 34.22 47 LYS C N 1
ATOM 1872 C CA . LYS C 1 47 ? 37.384 14.565 22.864 1.00 32.20 47 LYS C CA 1
ATOM 1873 C C . LYS C 1 47 ? 36.985 13.128 22.540 1.00 32.23 47 LYS C C 1
ATOM 1874 O O . LYS C 1 47 ? 36.919 12.740 21.375 1.00 32.78 47 LYS C O 1
ATOM 1880 N N . LYS C 1 48 ? 36.723 12.345 23.581 1.00 33.82 48 LYS C N 1
ATOM 1881 C CA . LYS C 1 48 ? 36.157 11.013 23.421 1.00 32.16 48 LYS C CA 1
ATOM 1882 C C . LYS C 1 48 ? 34.679 11.021 23.837 1.00 28.64 48 LYS C C 1
ATOM 1883 O O . LYS C 1 48 ? 34.356 10.865 25.016 1.00 28.29 48 LYS C O 1
ATOM 1889 N N . ILE C 1 49 ? 33.791 11.197 22.858 1.00 26.04 49 ILE C N 1
ATOM 1890 C CA . ILE C 1 49 ? 32.340 11.187 23.083 1.00 24.76 49 ILE C CA 1
ATOM 1891 C C . ILE C 1 49 ? 31.697 9.799 22.949 1.00 26.28 49 ILE C C 1
ATOM 1892 O O . ILE C 1 49 ? 32.019 9.042 22.034 1.00 26.64 49 ILE C O 1
ATOM 1897 N N . VAL C 1 50 ? 30.768 9.485 23.849 1.00 26.53 50 VAL C N 1
ATOM 1898 C CA . VAL C 1 50 ? 29.958 8.272 23.733 1.00 24.29 50 VAL C CA 1
ATOM 1899 C C . VAL C 1 50 ? 28.465 8.602 23.833 1.00 24.89 50 VAL C C 1
ATOM 1900 O O . VAL C 1 50 ? 28.016 9.173 24.823 1.00 25.23 50 VAL C O 1
ATOM 1904 N N . ASP C 1 51 ? 27.703 8.246 22.802 1.00 27.43 51 ASP C N 1
ATOM 1905 C CA . ASP C 1 51 ? 26.262 8.490 22.784 1.00 28.70 51 ASP C CA 1
ATOM 1906 C C . ASP C 1 51 ? 25.491 7.201 23.031 1.00 24.68 51 ASP C C 1
ATOM 1907 O O . ASP C 1 51 ? 25.986 6.109 22.745 1.00 21.96 51 ASP C O 1
ATOM 1912 N N . ALA C 1 52 ? 24.272 7.329 23.549 1.00 24.79 52 ALA C N 1
ATOM 1913 C CA . ALA C 1 52 ? 23.458 6.162 23.874 1.00 21.49 52 ALA C CA 1
ATOM 1914 C C . ALA C 1 52 ? 21.969 6.434 23.710 1.00 20.06 52 ALA C C 1
ATOM 1915 O O . ALA C 1 52 ? 21.428 7.379 24.279 1.00 17.38 52 ALA C O 1
ATOM 1917 N N . ASN C 1 53 ? 21.317 5.590 22.921 1.00 23.07 53 ASN C N 1
ATOM 1918 C CA . ASN C 1 53 ? 19.873 5.643 22.746 1.00 24.70 53 ASN C CA 1
ATOM 1919 C C . ASN C 1 53 ? 19.231 4.422 23.393 1.00 26.92 53 ASN C C 1
ATOM 1920 O O . ASN C 1 53 ? 19.429 3.293 22.943 1.00 29.61 53 ASN C O 1
ATOM 1925 N N . VAL C 1 54 ? 18.476 4.657 24.461 1.00 26.99 54 VAL C N 1
ATOM 1926 C CA . VAL C 1 54 ? 17.875 3.580 25.238 1.00 22.88 54 VAL C CA 1
ATOM 1927 C C . VAL C 1 54 ? 16.362 3.573 25.060 1.00 24.18 54 VAL C C 1
ATOM 1928 O O . VAL C 1 54 ? 15.696 4.593 25.239 1.00 24.44 54 VAL C O 1
ATOM 1932 N N . LYS C 1 55 ? 15.828 2.413 24.702 1.00 25.10 55 LYS C N 1
ATOM 1933 C CA . LYS C 1 55 ? 14.409 2.282 24.420 1.00 29.12 55 LYS C CA 1
ATOM 1934 C C . LYS C 1 55 ? 13.713 1.462 25.498 1.00 31.90 55 LYS C C 1
ATOM 1935 O O . LYS C 1 55 ? 14.101 0.327 25.778 1.00 32.76 55 LYS C O 1
ATOM 1941 N N . LEU C 1 56 ? 12.695 2.057 26.111 1.00 31.93 56 LEU C N 1
ATOM 1942 C CA . LEU C 1 56 ? 11.873 1.372 27.099 1.00 31.09 56 LEU C CA 1
ATOM 1943 C C . LEU C 1 56 ? 10.418 1.433 26.650 1.00 34.62 56 LEU C C 1
ATOM 1944 O O . LEU C 1 56 ? 10.117 1.989 25.592 1.00 38.89 56 LEU C O 1
ATOM 1949 N N . PRO C 1 57 ? 9.508 0.848 27.441 1.00 33.35 57 PRO C N 1
ATOM 1950 C CA . PRO C 1 57 ? 8.088 0.956 27.095 1.00 32.46 57 PRO C CA 1
ATOM 1951 C C . PRO C 1 57 ? 7.566 2.389 27.217 1.00 32.68 57 PRO C C 1
ATOM 1952 O O . PRO C 1 57 ? 7.522 2.945 28.314 1.00 32.91 57 PRO C O 1
ATOM 1956 N N . GLY C 1 58 ? 7.186 2.980 26.089 1.00 34.36 58 GLY C N 1
ATOM 1957 C CA . GLY C 1 58 ? 6.513 4.266 26.085 1.00 35.94 58 GLY C CA 1
ATOM 1958 C C . GLY C 1 58 ? 7.408 5.485 25.973 1.00 35.92 58 GLY C C 1
ATOM 1959 O O . GLY C 1 58 ? 6.918 6.595 25.772 1.00 35.32 58 GLY C O 1
ATOM 1960 N N . SER C 1 59 ? 8.716 5.289 26.100 1.00 33.33 59 SER C N 1
ATOM 1961 C CA . SER C 1 59 ? 9.645 6.414 26.118 1.00 31.18 59 SER C CA 1
ATOM 1962 C C . SER C 1 59 ? 11.043 6.069 25.614 1.00 30.01 59 SER C C 1
ATOM 1963 O O . SER C 1 59 ? 11.420 4.899 25.535 1.00 27.75 59 SER C O 1
ATOM 1966 N N . THR C 1 60 ? 11.799 7.107 25.274 1.00 28.90 60 THR C N 1
ATOM 1967 C CA . THR C 1 60 ? 13.152 6.949 24.772 1.00 27.18 60 THR C CA 1
ATOM 1968 C C . THR C 1 60 ? 14.115 7.806 25.578 1.00 29.47 60 THR C C 1
ATOM 1969 O O . THR C 1 60 ? 13.839 8.973 25.847 1.00 34.18 60 THR C O 1
ATOM 1973 N N . ILE C 1 61 ? 15.245 7.222 25.961 1.00 26.56 61 ILE C N 1
ATOM 1974 C CA . ILE C 1 61 ? 16.263 7.947 26.710 1.00 24.48 61 ILE C CA 1
ATOM 1975 C C . ILE C 1 61 ? 17.502 8.168 25.855 1.00 22.11 61 ILE C C 1
ATOM 1976 O O . ILE C 1 61 ? 18.080 7.218 25.334 1.00 19.56 61 ILE C O 1
ATOM 1981 N N . ASN C 1 62 ? 17.901 9.426 25.702 1.00 25.65 62 ASN C N 1
ATOM 1982 C CA . ASN C 1 62 ? 19.154 9.748 25.027 1.00 26.29 62 ASN C CA 1
ATOM 1983 C C . ASN C 1 62 ? 20.134 10.401 25.992 1.00 29.30 62 ASN C C 1
ATOM 1984 O O . ASN C 1 62 ? 19.748 11.247 26.802 1.00 32.23 62 ASN C O 1
ATOM 1989 N N . ALA C 1 63 ? 21.399 10.002 25.912 1.00 27.42 63 ALA C N 1
ATOM 1990 C CA . ALA C 1 63 ? 22.425 10.568 26.780 1.00 27.23 63 ALA C CA 1
ATOM 1991 C C . ALA C 1 63 ? 23.786 10.599 26.085 1.00 26.76 63 ALA C C 1
ATOM 1992 O O . ALA C 1 63 ? 24.106 9.722 25.284 1.00 25.96 63 ALA C O 1
ATOM 1994 N N . GLN C 1 64 ? 24.581 11.617 26.398 1.00 28.82 64 GLN C N 1
ATOM 1995 C CA . GLN C 1 64 ? 25.903 11.770 25.811 1.00 26.82 64 GLN C CA 1
ATOM 1996 C C . GLN C 1 64 ? 26.923 12.149 26.877 1.00 27.33 64 GLN C C 1
ATOM 1997 O O . GLN C 1 64 ? 26.597 12.839 27.839 1.00 29.76 64 GLN C O 1
ATOM 2003 N N . ALA C 1 65 ? 28.159 11.695 26.700 1.00 26.87 65 ALA C N 1
ATOM 2004 C CA . ALA C 1 65 ? 29.239 12.031 27.621 1.00 28.42 65 ALA C CA 1
ATOM 2005 C C . ALA C 1 65 ? 30.558 12.130 26.864 1.00 31.09 65 ALA C C 1
ATOM 2006 O O . ALA C 1 65 ? 30.683 11.617 25.750 1.00 28.66 65 ALA C O 1
ATOM 2008 N N . GLU C 1 66 ? 31.542 12.789 27.466 1.00 33.71 66 GLU C N 1
ATOM 2009 C CA . GLU C 1 66 ? 32.828 12.976 26.807 1.00 35.62 66 GLU C CA 1
ATOM 2010 C C . GLU C 1 66 ? 33.973 13.220 27.787 1.00 37.17 66 GLU C C 1
ATOM 2011 O O . GLU C 1 66 ? 33.762 13.665 28.913 1.00 38.48 66 GLU C O 1
ATOM 2017 N N . SER C 1 67 ? 35.185 12.918 27.334 1.00 36.62 67 SER C N 1
ATOM 2018 C CA . SER C 1 67 ? 36.400 13.120 28.113 1.00 37.66 67 SER C CA 1
ATOM 2019 C C . SER C 1 67 ? 37.587 12.699 27.260 1.00 35.43 67 SER C C 1
ATOM 2020 O O . SER C 1 67 ? 37.408 12.275 26.123 1.00 34.47 67 SER C O 1
ATOM 2023 N N . ASP C 1 68 ? 38.794 12.807 27.804 1.00 35.75 68 ASP C N 1
ATOM 2024 C CA . ASP C 1 68 ? 39.991 12.478 27.033 1.00 36.95 68 ASP C CA 1
ATOM 2025 C C . ASP C 1 68 ? 40.236 10.971 26.941 1.00 35.33 68 ASP C C 1
ATOM 2026 O O . ASP C 1 68 ? 41.157 10.525 26.257 1.00 35.90 68 ASP C O 1
ATOM 2031 N N . ASP C 1 69 ? 39.402 10.191 27.622 1.00 33.89 69 ASP C N 1
ATOM 2032 C CA . ASP C 1 69 ? 39.544 8.736 27.623 1.00 31.42 69 ASP C CA 1
ATOM 2033 C C . ASP C 1 69 ? 38.215 8.044 27.319 1.00 30.58 69 ASP C C 1
ATOM 2034 O O . ASP C 1 69 ? 37.211 8.297 27.979 1.00 34.13 69 ASP C O 1
ATOM 2047 N N . TYR C 1 71 ? 37.254 4.946 27.764 1.00 31.65 71 TYR C N 1
ATOM 2048 C CA . TYR C 1 71 ? 36.819 4.185 28.931 1.00 29.47 71 TYR C CA 1
ATOM 2049 C C . TYR C 1 71 ? 36.251 5.125 29.991 1.00 30.61 71 TYR C C 1
ATOM 2050 O O . TYR C 1 71 ? 35.190 4.872 30.560 1.00 30.43 71 TYR C O 1
ATOM 2059 N N . LYS C 1 72 ? 36.969 6.212 30.246 1.00 31.62 72 LYS C N 1
ATOM 2060 C CA . LYS C 1 72 ? 36.527 7.228 31.189 1.00 32.74 72 LYS C CA 1
ATOM 2061 C C . LYS C 1 72 ? 35.149 7.757 30.800 1.00 32.98 72 LYS C C 1
ATOM 2062 O O . LYS C 1 72 ? 34.297 7.988 31.656 1.00 34.61 72 LYS C O 1
ATOM 2068 N N . THR C 1 73 ? 34.934 7.934 29.501 1.00 31.35 73 THR C N 1
ATOM 2069 C CA . THR C 1 73 ? 33.682 8.483 28.990 1.00 29.08 73 THR C CA 1
ATOM 2070 C C . THR C 1 73 ? 32.510 7.531 29.211 1.00 26.37 73 THR C C 1
ATOM 2071 O O . THR C 1 73 ? 31.440 7.947 29.657 1.00 23.26 73 THR C O 1
ATOM 2075 N N . VAL C 1 74 ? 32.713 6.258 28.881 1.00 25.40 74 VAL C N 1
ATOM 2076 C CA . VAL C 1 74 ? 31.684 5.240 29.079 1.00 22.83 74 VAL C CA 1
ATOM 2077 C C . VAL C 1 74 ? 31.220 5.233 30.530 1.00 26.18 74 VAL C C 1
ATOM 2078 O O . VAL C 1 74 ? 30.026 5.171 30.813 1.00 27.35 74 VAL C O 1
ATOM 2082 N N . ASP C 1 75 ? 32.178 5.301 31.445 1.00 30.34 75 ASP C N 1
ATOM 2083 C CA . ASP C 1 75 ? 31.876 5.319 32.866 1.00 34.86 75 ASP C CA 1
ATOM 2084 C C . ASP C 1 75 ? 30.925 6.469 33.192 1.00 32.43 75 ASP C C 1
ATOM 2085 O O . ASP C 1 75 ? 29.949 6.294 33.925 1.00 31.84 75 ASP C O 1
ATOM 2090 N N . LEU C 1 76 ? 31.211 7.643 32.639 1.00 31.49 76 LEU C N 1
ATOM 2091 C CA . LEU C 1 76 ? 30.363 8.810 32.848 1.00 34.21 76 LEU C CA 1
ATOM 2092 C C . LEU C 1 76 ? 28.982 8.621 32.225 1.00 34.30 76 LEU C C 1
ATOM 2093 O O . LEU C 1 76 ? 27.975 9.020 32.806 1.00 36.26 76 LEU C O 1
ATOM 2098 N N . LEU C 1 77 ? 28.939 8.011 31.044 1.00 32.50 77 LEU C N 1
ATOM 2099 C CA . LEU C 1 77 ? 27.676 7.798 30.344 1.00 29.90 77 LEU C CA 1
ATOM 2100 C C . LEU C 1 77 ? 26.754 6.906 31.162 1.00 30.83 77 LEU C C 1
ATOM 2101 O O . LEU C 1 77 ? 25.534 7.040 31.104 1.00 32.94 77 LEU C O 1
ATOM 2114 N N . HIS C 1 79 ? 26.521 6.869 34.478 1.00 29.42 79 HIS C N 1
ATOM 2115 C CA . HIS C 1 79 ? 25.916 7.713 35.506 1.00 27.66 79 HIS C CA 1
ATOM 2116 C C . HIS C 1 79 ? 24.767 8.538 34.944 1.00 26.51 79 HIS C C 1
ATOM 2117 O O . HIS C 1 79 ? 23.733 8.704 35.591 1.00 26.41 79 HIS C O 1
ATOM 2124 N N . LYS C 1 80 ? 24.953 9.057 33.736 1.00 25.27 80 LYS C N 1
ATOM 2125 C CA . LYS C 1 80 ? 23.903 9.819 33.079 1.00 24.00 80 LYS C CA 1
ATOM 2126 C C . LYS C 1 80 ? 22.695 8.936 32.766 1.00 20.65 80 LYS C C 1
ATOM 2127 O O . LYS C 1 80 ? 21.553 9.346 32.967 1.00 20.31 80 LYS C O 1
ATOM 2133 N N . LEU C 1 81 ? 22.944 7.722 32.283 1.00 17.08 81 LEU C N 1
ATOM 2134 C CA . LEU C 1 81 ? 21.855 6.796 32.001 1.00 17.09 81 LEU C CA 1
ATOM 2135 C C . LEU C 1 81 ? 21.091 6.439 33.274 1.00 24.91 81 LEU C C 1
ATOM 2136 O O . LEU C 1 81 ? 19.863 6.355 33.266 1.00 31.97 81 LEU C O 1
ATOM 2141 N N . GLU C 1 82 ? 21.817 6.236 34.368 1.00 23.36 82 GLU C N 1
ATOM 2142 C CA . GLU C 1 82 ? 21.191 5.856 35.629 1.00 26.32 82 GLU C CA 1
ATOM 2143 C C . GLU C 1 82 ? 20.315 6.969 36.186 1.00 23.48 82 GLU C C 1
ATOM 2144 O O . GLU C 1 82 ? 19.252 6.713 36.750 1.00 20.09 82 GLU C O 1
ATOM 2150 N N . THR C 1 83 ? 20.769 8.207 36.023 1.00 23.38 83 THR C N 1
ATOM 2151 C CA . THR C 1 83 ? 19.975 9.365 36.412 1.00 22.85 83 THR C CA 1
ATOM 2152 C C . THR C 1 83 ? 18.693 9.421 35.586 1.00 24.78 83 THR C C 1
ATOM 2153 O O . THR C 1 83 ? 17.601 9.588 36.129 1.00 26.86 83 THR C O 1
ATOM 2157 N N . GLN C 1 84 ? 18.836 9.276 34.271 1.00 25.38 84 GLN C N 1
ATOM 2158 C CA . GLN C 1 84 ? 17.700 9.348 33.357 1.00 28.19 84 GLN C CA 1
ATOM 2159 C C . GLN C 1 84 ? 16.722 8.194 33.562 1.00 27.78 84 GLN C C 1
ATOM 2160 O O . GLN C 1 84 ? 15.535 8.316 33.269 1.00 29.18 84 GLN C O 1
ATOM 2166 N N . LEU C 1 85 ? 17.229 7.072 34.062 1.00 24.26 85 LEU C N 1
ATOM 2167 C CA . LEU C 1 85 ? 16.379 5.935 34.379 1.00 23.07 85 LEU C CA 1
ATOM 2168 C C . LEU C 1 85 ? 15.607 6.199 35.667 1.00 28.92 85 LEU C C 1
ATOM 2169 O O . LEU C 1 85 ? 14.412 5.920 35.755 1.00 30.67 85 LEU C O 1
ATOM 2174 N N . SER C 1 86 ? 16.294 6.748 36.661 1.00 29.14 86 SER C N 1
ATOM 2175 C CA . SER C 1 86 ? 15.654 7.085 37.925 1.00 28.75 86 SER C CA 1
ATOM 2176 C C . SER C 1 86 ? 14.547 8.118 37.728 1.00 31.73 86 SER C C 1
ATOM 2177 O O . SER C 1 86 ? 13.575 8.141 38.480 1.00 35.06 86 SER C O 1
ATOM 2180 N N . LYS C 1 87 ? 14.697 8.973 36.719 1.00 32.93 87 LYS C N 1
ATOM 2181 C CA . LYS C 1 87 ? 13.639 9.910 36.352 1.00 35.35 87 LYS C CA 1
ATOM 2182 C C . LYS C 1 87 ? 12.470 9.148 35.753 1.00 32.01 87 LYS C C 1
ATOM 2183 O O . LYS C 1 87 ? 11.320 9.358 36.128 1.00 32.25 87 LYS C O 1
ATOM 2189 N N . TYR C 1 88 ? 12.776 8.266 34.810 1.00 29.84 88 TYR C N 1
ATOM 2190 C CA . TYR C 1 88 ? 11.769 7.400 34.208 1.00 32.26 88 TYR C CA 1
ATOM 2191 C C . TYR C 1 88 ? 10.984 6.645 35.278 1.00 33.45 88 TYR C C 1
ATOM 2192 O O . TYR C 1 88 ? 9.759 6.551 35.213 1.00 32.94 88 TYR C O 1
ATOM 2201 N N . LYS C 1 89 ? 11.698 6.115 36.266 1.00 33.55 89 LYS C N 1
ATOM 2202 C CA . LYS C 1 89 ? 11.076 5.371 37.357 1.00 32.79 89 LYS C CA 1
ATOM 2203 C C . LYS C 1 89 ? 10.301 6.301 38.293 1.00 31.44 89 LYS C C 1
ATOM 2204 O O . LYS C 1 89 ? 9.225 5.948 38.782 1.00 32.21 89 LYS C O 1
ATOM 2210 N N . ALA C 1 90 ? 10.852 7.489 38.529 1.00 26.73 90 ALA C N 1
ATOM 2211 C CA . ALA C 1 90 ? 10.196 8.498 39.350 1.00 23.80 90 ALA C CA 1
ATOM 2212 C C . ALA C 1 90 ? 8.878 8.960 38.731 1.00 23.93 90 ALA C C 1
ATOM 2213 O O . ALA C 1 90 ? 7.982 9.420 39.433 1.00 26.77 90 ALA C O 1
ATOM 2215 N N . LYS C 1 91 ? 8.765 8.843 37.413 1.00 25.20 91 LYS C N 1
ATOM 2216 C CA . LYS C 1 91 ? 7.520 9.169 36.728 1.00 29.50 91 LYS C CA 1
ATOM 2217 C C . LYS C 1 91 ? 6.691 7.903 36.535 1.00 33.07 91 LYS C C 1
ATOM 2218 O O . LYS C 1 91 ? 5.734 7.883 35.761 1.00 34.67 91 LYS C O 1
ATOM 2224 N N . LYS C 1 92 ? 7.076 6.859 37.266 1.00 35.88 92 LYS C N 1
ATOM 2225 C CA . LYS C 1 92 ? 6.454 5.536 37.214 1.00 40.00 92 LYS C CA 1
ATOM 2226 C C . LYS C 1 92 ? 7.184 4.605 36.244 1.00 45.33 92 LYS C C 1
ATOM 2227 O O . LYS C 1 92 ? 7.014 4.702 35.028 1.00 49.97 92 LYS C O 1
ATOM 2233 N N . GLY C 1 93 ? 7.999 3.707 36.793 1.00 45.77 93 GLY C N 1
ATOM 2234 C CA . GLY C 1 93 ? 8.746 2.757 35.988 1.00 44.18 93 GLY C CA 1
ATOM 2235 C C . GLY C 1 93 ? 8.023 1.435 35.806 1.00 44.59 93 GLY C C 1
ATOM 2236 O O . GLY C 1 93 ? 7.147 1.308 34.946 1.00 45.85 93 GLY C O 1
ATOM 2245 N N . HIS D 1 2 ? 26.988 -4.127 10.867 1.00 44.19 2 HIS D N 1
ATOM 2246 C CA . HIS D 1 2 ? 26.237 -3.083 10.183 1.00 44.04 2 HIS D CA 1
ATOM 2247 C C . HIS D 1 2 ? 25.331 -3.674 9.104 1.00 37.48 2 HIS D C 1
ATOM 2248 O O . HIS D 1 2 ? 25.808 -4.262 8.134 1.00 36.04 2 HIS D O 1
ATOM 2255 N N . ILE D 1 3 ? 24.022 -3.512 9.280 1.00 33.64 3 ILE D N 1
ATOM 2256 C CA . ILE D 1 3 ? 23.044 -4.093 8.365 1.00 28.58 3 ILE D CA 1
ATOM 2257 C C . ILE D 1 3 ? 22.381 -3.036 7.493 1.00 28.67 3 ILE D C 1
ATOM 2258 O O . ILE D 1 3 ? 21.949 -1.994 7.984 1.00 30.32 3 ILE D O 1
ATOM 2263 N N . GLN D 1 4 ? 22.306 -3.308 6.195 1.00 26.53 4 GLN D N 1
ATOM 2264 C CA . GLN D 1 4 ? 21.553 -2.459 5.281 1.00 24.90 4 GLN D CA 1
ATOM 2265 C C . GLN D 1 4 ? 20.545 -3.296 4.509 1.00 23.00 4 GLN D C 1
ATOM 2266 O O . GLN D 1 4 ? 20.833 -4.427 4.128 1.00 23.11 4 GLN D O 1
ATOM 2280 N N . THR D 1 6 ? 17.658 -3.107 1.256 1.00 21.70 6 THR D N 1
ATOM 2281 C CA . THR D 1 6 ? 17.105 -2.391 0.117 1.00 19.20 6 THR D CA 1
ATOM 2282 C C . THR D 1 6 ? 15.906 -3.122 -0.475 1.00 19.41 6 THR D C 1
ATOM 2283 O O . THR D 1 6 ? 15.922 -4.344 -0.625 1.00 19.84 6 THR D O 1
ATOM 2287 N N . GLY D 1 7 ? 14.864 -2.368 -0.804 1.00 20.02 7 GLY D N 1
ATOM 2288 C CA . GLY D 1 7 ? 13.720 -2.918 -1.503 1.00 19.74 7 GLY D CA 1
ATOM 2289 C C . GLY D 1 7 ? 13.764 -2.526 -2.968 1.00 21.64 7 GLY D C 1
ATOM 2290 O O . GLY D 1 7 ? 13.654 -1.348 -3.304 1.00 26.71 7 GLY D O 1
ATOM 2291 N N . GLN D 1 8 ? 13.937 -3.508 -3.844 1.00 20.21 8 GLN D N 1
ATOM 2292 C CA . GLN D 1 8 ? 13.972 -3.235 -5.273 1.00 23.91 8 GLN D CA 1
ATOM 2293 C C . GLN D 1 8 ? 12.588 -3.418 -5.887 1.00 25.22 8 GLN D C 1
ATOM 2294 O O . GLN D 1 8 ? 12.159 -4.539 -6.154 1.00 27.38 8 GLN D O 1
ATOM 2300 N N . GLY D 1 9 ? 11.892 -2.309 -6.106 1.00 24.66 9 GLY D N 1
ATOM 2301 C CA . GLY D 1 9 ? 10.549 -2.349 -6.650 1.00 27.28 9 GLY D CA 1
ATOM 2302 C C . GLY D 1 9 ? 9.528 -2.694 -5.586 1.00 29.64 9 GLY D C 1
ATOM 2303 O O . GLY D 1 9 ? 8.328 -2.757 -5.858 1.00 29.32 9 GLY D O 1
ATOM 2304 N N . VAL D 1 10 ? 10.009 -2.915 -4.366 1.00 31.55 10 VAL D N 1
ATOM 2305 C CA . VAL D 1 10 ? 9.138 -3.280 -3.255 1.00 33.34 10 VAL D CA 1
ATOM 2306 C C . VAL D 1 10 ? 9.445 -2.464 -2.007 1.00 34.91 10 VAL D C 1
ATOM 2307 O O . VAL D 1 10 ? 10.573 -2.008 -1.810 1.00 33.50 10 VAL D O 1
ATOM 2311 N N . ASP D 1 11 ? 8.431 -2.282 -1.168 1.00 37.07 11 ASP D N 1
ATOM 2312 C CA . ASP D 1 11 ? 8.603 -1.597 0.106 1.00 38.16 11 ASP D CA 1
ATOM 2313 C C . ASP D 1 11 ? 8.767 -2.606 1.234 1.00 35.62 11 ASP D C 1
ATOM 2314 O O . ASP D 1 11 ? 8.067 -3.615 1.283 1.00 36.65 11 ASP D O 1
ATOM 2319 N N . ILE D 1 12 ? 9.696 -2.324 2.139 1.00 33.43 12 ILE D N 1
ATOM 2320 C CA . ILE D 1 12 ? 9.950 -3.193 3.279 1.00 31.82 12 ILE D CA 1
ATOM 2321 C C . ILE D 1 12 ? 9.209 -2.683 4.503 1.00 33.17 12 ILE D C 1
ATOM 2322 O O . ILE D 1 12 ? 9.583 -1.661 5.077 1.00 36.20 12 ILE D O 1
ATOM 2327 N N . SER D 1 13 ? 8.158 -3.394 4.901 1.00 30.83 13 SER D N 1
ATOM 2328 C CA . SER D 1 13 ? 7.390 -3.014 6.080 1.00 32.12 13 SER D CA 1
ATOM 2329 C C . SER D 1 13 ? 8.293 -3.017 7.307 1.00 33.97 13 SER D C 1
ATOM 2330 O O . SER D 1 13 ? 9.262 -3.774 7.363 1.00 33.66 13 SER D O 1
ATOM 2333 N N . PRO D 1 14 ? 7.979 -2.164 8.294 1.00 35.02 14 PRO D N 1
ATOM 2334 C CA . PRO D 1 14 ? 8.747 -2.111 9.541 1.00 33.48 14 PRO D CA 1
ATOM 2335 C C . PRO D 1 14 ? 8.808 -3.478 10.212 1.00 33.55 14 PRO D C 1
ATOM 2336 O O . PRO D 1 14 ? 9.830 -3.834 10.799 1.00 31.62 14 PRO D O 1
ATOM 2340 N N . ALA D 1 15 ? 7.716 -4.232 10.121 1.00 33.71 15 ALA D N 1
ATOM 2341 C CA . ALA D 1 15 ? 7.646 -5.558 10.721 1.00 32.20 15 ALA D CA 1
ATOM 2342 C C . ALA D 1 15 ? 8.625 -6.515 10.052 1.00 30.05 15 ALA D C 1
ATOM 2343 O O . ALA D 1 15 ? 9.378 -7.213 10.729 1.00 29.58 15 ALA D O 1
ATOM 2345 N N . LEU D 1 16 ? 8.612 -6.543 8.723 1.00 30.68 16 LEU D N 1
ATOM 2346 C CA . LEU D 1 16 ? 9.532 -7.394 7.975 1.00 31.10 16 LEU D CA 1
ATOM 2347 C C . LEU D 1 16 ? 10.974 -6.976 8.241 1.00 30.03 16 LEU D C 1
ATOM 2348 O O . LEU D 1 16 ? 11.866 -7.816 8.343 1.00 28.29 16 LEU D O 1
ATOM 2353 N N . ARG D 1 17 ? 11.191 -5.669 8.356 1.00 32.40 17 ARG D N 1
ATOM 2354 C CA . ARG D 1 17 ? 12.514 -5.134 8.646 1.00 34.94 17 ARG D CA 1
ATOM 2355 C C . ARG D 1 17 ? 13.001 -5.579 10.019 1.00 35.84 17 ARG D C 1
ATOM 2356 O O . ARG D 1 17 ? 14.050 -6.210 10.144 1.00 32.84 17 ARG D O 1
ATOM 2364 N N . GLU D 1 18 ? 12.229 -5.241 11.045 1.00 38.99 18 GLU D N 1
ATOM 2365 C CA . GLU D 1 18 ? 12.583 -5.565 12.420 1.00 41.57 18 GLU D CA 1
ATOM 2366 C C . GLU D 1 18 ? 12.774 -7.067 12.593 1.00 37.53 18 GLU D C 1
ATOM 2367 O O . GLU D 1 18 ? 13.635 -7.512 13.352 1.00 37.27 18 GLU D O 1
ATOM 2373 N N . LEU D 1 19 ? 11.963 -7.845 11.883 1.00 32.75 19 LEU D N 1
ATOM 2374 C CA . LEU D 1 19 ? 12.045 -9.298 11.955 1.00 31.64 19 LEU D CA 1
ATOM 2375 C C . LEU D 1 19 ? 13.341 -9.816 11.327 1.00 30.50 19 LEU D C 1
ATOM 2376 O O . LEU D 1 19 ? 14.056 -10.622 11.928 1.00 30.44 19 LEU D O 1
ATOM 2381 N N . THR D 1 20 ? 13.645 -9.346 10.120 1.00 27.09 20 THR D N 1
ATOM 2382 C CA . THR D 1 20 ? 14.864 -9.756 9.428 1.00 26.49 20 THR D CA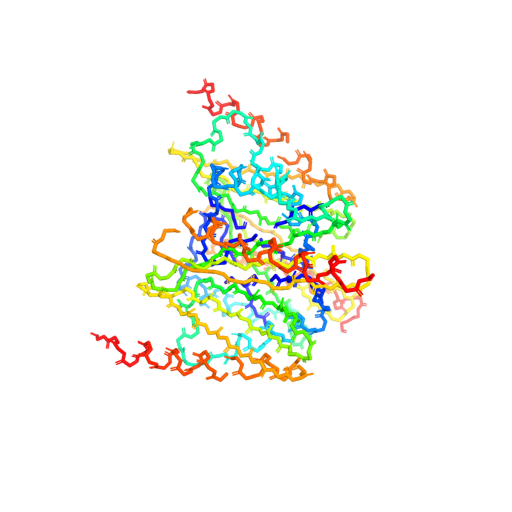 1
ATOM 2383 C C . THR D 1 20 ? 16.102 -9.401 10.245 1.00 26.59 20 THR D C 1
ATOM 2384 O O . THR D 1 20 ? 17.039 -10.192 10.344 1.00 21.00 20 THR D O 1
ATOM 2388 N N . GLU D 1 21 ? 16.100 -8.203 10.821 1.00 30.88 21 GLU D N 1
ATOM 2389 C CA . GLU D 1 21 ? 17.212 -7.738 11.639 1.00 33.18 21 GLU D CA 1
ATOM 2390 C C . GLU D 1 21 ? 17.363 -8.596 12.891 1.00 34.77 21 GLU D C 1
ATOM 2391 O O . GLU D 1 21 ? 18.475 -8.889 13.329 1.00 33.30 21 GLU D O 1
ATOM 2397 N N . LYS D 1 22 ? 16.233 -9.000 13.457 1.00 37.74 22 LYS D N 1
ATOM 2398 C CA . LYS D 1 22 ? 16.224 -9.848 14.641 1.00 41.11 22 LYS D CA 1
ATOM 2399 C C . LYS D 1 22 ? 16.864 -11.203 14.365 1.00 38.96 22 LYS D C 1
ATOM 2400 O O . LYS D 1 22 ? 17.587 -11.737 15.206 1.00 40.54 22 LYS D O 1
ATOM 2406 N N . LYS D 1 23 ? 16.59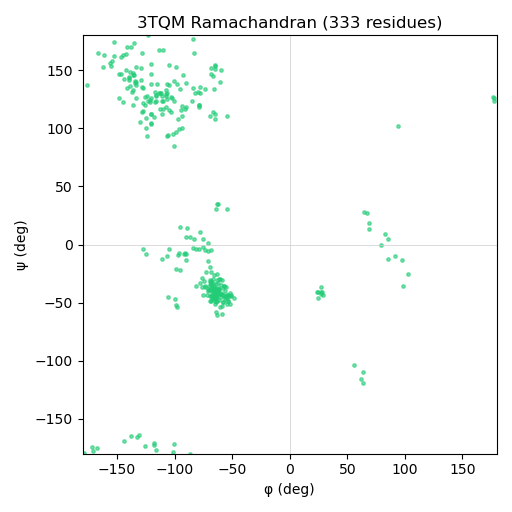9 -11.758 13.186 1.00 36.28 23 LYS D N 1
ATOM 2407 C CA . LYS D 1 23 ? 17.150 -13.060 12.816 1.00 36.55 23 LYS D CA 1
ATOM 2408 C C . LYS D 1 23 ? 18.627 -12.975 12.433 1.00 35.02 23 LYS D C 1
ATOM 2409 O O . LYS D 1 23 ? 19.404 -13.876 12.740 1.00 36.55 23 LYS D O 1
ATOM 2415 N N . LEU D 1 24 ? 19.010 -11.890 11.770 1.00 31.92 24 LEU D N 1
ATOM 2416 C CA . LEU D 1 24 ? 20.403 -11.681 11.395 1.00 28.34 24 LEU D CA 1
ATOM 2417 C C . LEU D 1 24 ? 21.303 -11.624 12.624 1.00 31.62 24 LEU D C 1
ATOM 2418 O O . LEU D 1 24 ? 22.479 -11.978 12.558 1.00 32.44 24 LEU D O 1
ATOM 2423 N N . HIS D 1 25 ? 20.746 -11.169 13.742 1.00 33.83 25 HIS D N 1
ATOM 2424 C CA . HIS D 1 25 ? 21.502 -11.083 14.985 1.00 36.88 25 HIS D CA 1
ATOM 2425 C C . HIS D 1 25 ? 21.532 -12.421 15.724 1.00 36.43 25 HIS D C 1
ATOM 2426 O O . HIS D 1 25 ? 22.057 -12.514 16.833 1.00 39.08 25 HIS D O 1
ATOM 2433 N N . ARG D 1 26 ? 20.973 -13.457 15.105 1.00 34.94 26 ARG D N 1
ATOM 2434 C CA . ARG D 1 26 ? 20.930 -14.784 15.717 1.00 36.71 26 ARG D CA 1
ATOM 2435 C C . ARG D 1 26 ? 21.828 -15.804 15.016 1.00 32.98 26 ARG D C 1
ATOM 2436 O O . ARG D 1 26 ? 22.076 -16.883 15.548 1.00 34.01 26 ARG D O 1
ATOM 2444 N N . ILE D 1 27 ? 22.313 -15.460 13.828 1.00 30.84 27 ILE D N 1
ATOM 2445 C CA . ILE D 1 27 ? 23.053 -16.408 12.994 1.00 30.71 27 ILE D CA 1
ATOM 2446 C C . ILE 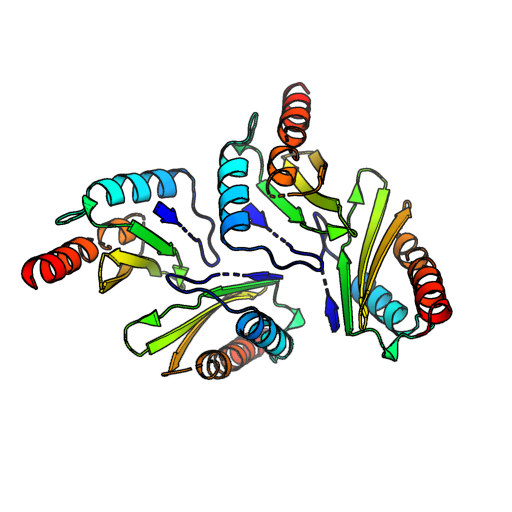D 1 27 ? 24.331 -16.950 13.631 1.00 31.25 27 ILE D C 1
ATOM 2447 O O . ILE D 1 27 ? 25.080 -16.223 14.286 1.00 29.73 27 ILE D O 1
ATOM 2452 N N . GLN D 1 28 ? 24.562 -18.243 13.422 1.00 34.37 28 GLN D N 1
ATOM 2453 C CA . GLN D 1 28 ? 25.771 -18.923 13.867 1.00 36.73 28 GLN D CA 1
ATOM 2454 C C . GLN D 1 28 ? 26.347 -19.675 12.675 1.00 33.64 28 GLN D C 1
ATOM 2455 O O . GLN D 1 28 ? 25.601 -20.076 11.783 1.00 34.20 28 GLN D O 1
ATOM 2461 N N . PRO D 1 29 ? 27.674 -19.872 12.650 1.00 32.10 29 PRO D N 1
ATOM 2462 C CA . PRO D 1 29 ? 28.633 -19.367 13.633 1.00 30.20 29 PRO D CA 1
ATOM 2463 C C . PRO D 1 29 ? 29.375 -18.138 13.111 1.00 28.78 29 PRO D C 1
ATOM 2464 O O . PRO 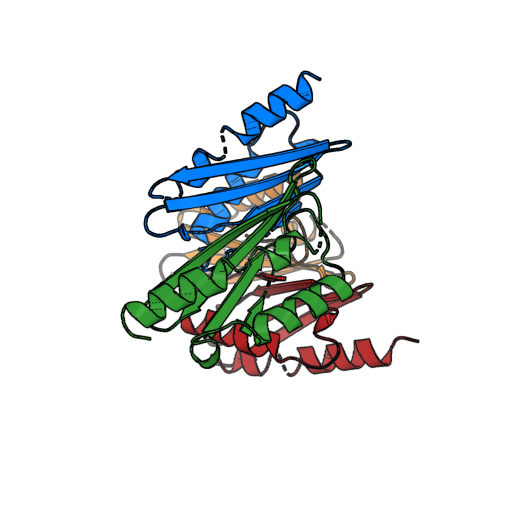D 1 29 ? 29.106 -17.682 12.002 1.00 28.46 29 PRO D O 1
ATOM 2468 N N . CYS D 1 30 ? 30.294 -17.613 13.914 1.00 29.65 30 CYS D N 1
ATOM 2469 C CA . CYS D 1 30 ? 31.169 -16.525 13.489 1.00 29.34 30 CYS D CA 1
ATOM 2470 C C . CYS D 1 30 ? 30.452 -15.192 13.277 1.00 32.78 30 CYS D C 1
ATOM 2471 O O . CYS D 1 30 ? 30.982 -14.298 12.616 1.00 34.63 30 CYS D O 1
ATOM 2474 N N . ARG D 1 31 ? 29.257 -15.056 13.842 1.00 32.46 31 ARG D N 1
ATOM 2475 C CA . ARG D 1 31 ? 28.475 -13.837 13.664 1.00 31.23 31 ARG D CA 1
ATOM 2476 C C . ARG D 1 31 ? 29.275 -12.578 13.995 1.00 32.04 31 ARG D C 1
ATOM 2477 O O . ARG D 1 31 ? 29.190 -11.576 13.288 1.00 31.02 31 ARG D O 1
ATOM 2485 N N . ASP D 1 32 ? 30.054 -12.638 15.067 1.00 33.97 32 ASP D N 1
ATOM 2486 C CA . ASP D 1 32 ? 30.750 -11.457 15.567 1.00 40.60 32 ASP D CA 1
ATOM 2487 C C . ASP D 1 32 ? 31.969 -11.064 14.732 1.00 41.43 32 ASP D C 1
ATOM 2488 O O . ASP D 1 32 ? 32.700 -10.138 15.089 1.00 45.12 32 ASP D O 1
ATOM 2493 N N . GLU D 1 33 ? 32.184 -11.763 13.622 1.00 36.94 33 GLU D N 1
ATOM 2494 C CA . GLU D 1 33 ? 33.270 -11.420 12.713 1.00 35.87 33 GLU D CA 1
ATOM 2495 C C . GLU D 1 33 ? 32.736 -10.727 11.466 1.00 33.76 33 GLU D C 1
ATOM 2496 O O . GLU D 1 33 ? 33.503 -10.291 10.610 1.00 34.55 33 GLU D O 1
ATOM 2502 N N . ILE D 1 34 ? 31.414 -10.632 11.372 1.00 31.40 34 ILE D N 1
ATOM 2503 C CA . ILE D 1 34 ? 30.764 -9.968 10.248 1.00 27.16 34 ILE D CA 1
ATOM 2504 C C . ILE D 1 34 ? 30.817 -8.451 10.399 1.00 30.83 34 ILE D C 1
ATOM 2505 O O . ILE D 1 34 ? 30.568 -7.919 11.483 1.00 33.17 34 ILE D O 1
ATOM 2510 N N . SER D 1 35 ? 31.138 -7.759 9.308 1.00 29.88 35 SER D N 1
ATOM 2511 C CA . SER D 1 35 ? 31.251 -6.303 9.328 1.00 28.84 35 SER D CA 1
ATOM 2512 C C . SER D 1 35 ? 30.066 -5.626 8.647 1.00 28.25 35 SER D C 1
ATOM 2513 O O . SER D 1 35 ? 29.513 -4.662 9.171 1.00 31.26 35 SER D O 1
ATOM 2516 N N . ASN D 1 36 ? 29.688 -6.135 7.478 1.00 25.48 36 ASN D N 1
ATOM 2517 C CA . ASN D 1 36 ? 28.590 -5.563 6.706 1.00 22.96 36 ASN D CA 1
ATOM 2518 C C . ASN D 1 36 ? 27.651 -6.612 6.121 1.00 23.34 36 ASN D C 1
ATOM 2519 O O . ASN D 1 36 ? 28.090 -7.601 5.534 1.00 24.10 36 ASN D O 1
ATOM 2524 N N . ILE D 1 37 ? 26.353 -6.381 6.281 1.00 23.30 37 ILE D N 1
ATOM 2525 C CA . ILE D 1 37 ? 25.340 -7.200 5.634 1.00 22.61 37 ILE D CA 1
ATOM 2526 C C . ILE D 1 37 ? 24.444 -6.305 4.787 1.00 24.36 37 ILE D C 1
ATOM 2527 O O . ILE D 1 37 ? 23.858 -5.350 5.293 1.00 26.34 37 ILE D O 1
ATOM 2532 N N . HIS D 1 38 ? 24.345 -6.604 3.498 1.00 25.66 38 HIS D N 1
ATOM 2533 C CA . HIS D 1 38 ? 23.453 -5.855 2.624 1.00 25.04 38 HIS D CA 1
ATOM 2534 C C . HIS D 1 38 ? 22.387 -6.783 2.052 1.00 24.45 38 HIS D C 1
ATOM 2535 O O . HIS D 1 38 ? 22.682 -7.648 1.228 1.00 24.43 38 HIS D O 1
ATOM 2542 N N . ILE D 1 39 ? 21.150 -6.601 2.506 1.00 23.63 39 ILE D N 1
ATOM 2543 C CA . ILE D 1 39 ? 20.034 -7.440 2.082 1.00 23.18 39 ILE D CA 1
ATOM 2544 C C . ILE D 1 39 ? 19.185 -6.755 1.018 1.00 23.19 39 ILE D C 1
ATOM 2545 O O . ILE D 1 39 ? 18.938 -5.549 1.082 1.00 23.91 39 ILE D O 1
ATOM 2550 N N . ILE D 1 40 ? 18.734 -7.530 0.039 1.00 22.13 40 ILE D N 1
ATOM 2551 C CA . ILE D 1 40 ? 17.876 -6.986 -1.001 1.00 22.31 40 ILE D CA 1
ATOM 2552 C C . ILE D 1 40 ? 16.607 -7.817 -1.170 1.00 21.98 40 ILE D C 1
ATOM 2553 O O . ILE D 1 40 ? 16.664 -8.984 -1.569 1.00 22.45 40 ILE D O 1
ATOM 2558 N N . PHE D 1 41 ? 15.468 -7.210 -0.849 1.00 20.62 41 PHE D N 1
ATOM 2559 C CA . PHE D 1 41 ? 14.169 -7.826 -1.076 1.00 21.52 41 PHE D CA 1
ATOM 2560 C C . PHE D 1 41 ? 13.673 -7.439 -2.465 1.00 22.18 41 PHE D C 1
ATOM 2561 O O . PHE D 1 41 ? 13.797 -6.288 -2.876 1.00 22.56 41 PHE D O 1
ATOM 2569 N N A HIS D 1 42 ? 13.086 -8.395 -3.176 0.35 22.61 42 HIS D N 1
ATOM 2570 N N B HIS D 1 42 ? 13.124 -8.400 -3.193 0.65 22.29 42 HIS D N 1
ATOM 2571 C CA A HIS D 1 42 ? 12.614 -8.159 -4.538 0.35 23.08 42 HIS D CA 1
ATOM 2572 C CA B HIS D 1 42 ? 12.451 -8.058 -4.433 0.65 22.83 42 HIS D CA 1
ATOM 2573 C C A HIS D 1 42 ? 11.586 -9.209 -4.969 0.35 23.22 42 HIS D C 1
ATOM 2574 C C B HIS D 1 42 ? 11.500 -9.155 -4.862 0.65 23.30 42 HIS D C 1
ATOM 2575 O O A HIS D 1 42 ? 11.690 -10.373 -4.585 0.35 23.98 42 HIS D O 1
ATOM 2576 O O B HIS D 1 42 ? 11.577 -10.287 -4.386 0.65 23.58 42 HIS D O 1
ATOM 2589 N N . ILE D 1 43 ? 10.591 -8.793 -5.754 1.00 22.99 43 ILE D N 1
ATOM 2590 C CA . ILE D 1 43 ? 9.534 -9.694 -6.195 1.00 23.81 43 ILE D CA 1
ATOM 2591 C C . ILE D 1 43 ? 9.556 -9.926 -7.696 1.00 23.40 43 ILE D C 1
ATOM 2592 O O . ILE D 1 43 ? 9.586 -8.980 -8.486 1.00 22.29 43 ILE D O 1
ATOM 2597 N N . ASN D 1 44 ? 9.529 -11.197 -8.080 1.00 23.18 44 ASN D N 1
ATOM 2598 C CA . ASN D 1 44 ? 9.447 -11.568 -9.481 1.00 22.77 44 ASN D CA 1
ATOM 2599 C C . ASN D 1 44 ? 8.261 -12.494 -9.703 1.00 23.49 44 ASN D C 1
ATOM 2600 O O . ASN D 1 44 ? 8.336 -13.690 -9.416 1.00 20.99 44 ASN D O 1
ATOM 2605 N N . LYS D 1 45 ? 7.167 -11.930 -10.206 1.00 26.14 45 LYS D N 1
ATOM 2606 C CA . LYS D 1 45 ? 5.915 -12.666 -10.351 1.00 31.17 45 LYS D CA 1
ATOM 2607 C C . LYS D 1 45 ? 5.399 -13.115 -8.986 1.00 33.16 45 LYS D C 1
ATOM 2608 O O . LYS D 1 45 ? 5.070 -12.292 -8.133 1.00 34.57 45 LYS D O 1
ATOM 2614 N N . LEU D 1 46 ? 5.336 -14.428 -8.786 1.00 34.00 46 LEU D N 1
ATOM 2615 C CA . LEU D 1 46 ? 4.875 -15.000 -7.524 1.00 32.87 46 LEU D CA 1
ATOM 2616 C C . LEU D 1 46 ? 6.035 -15.204 -6.556 1.00 32.70 46 LEU D C 1
ATOM 2617 O O . LEU D 1 46 ? 5.831 -15.436 -5.366 1.00 35.02 46 LEU D O 1
ATOM 2622 N N . LYS D 1 47 ? 7.254 -15.114 -7.078 1.00 30.46 47 LYS D N 1
ATOM 2623 C CA . LYS D 1 47 ? 8.446 -15.383 -6.286 1.00 30.21 47 LYS D CA 1
ATOM 2624 C C . LYS D 1 47 ? 8.835 -14.224 -5.373 1.00 26.48 47 LYS D C 1
ATOM 2625 O O . LYS D 1 47 ? 9.092 -13.109 -5.832 1.00 24.41 47 LYS D O 1
ATOM 2631 N N . LYS D 1 48 ? 8.862 -14.504 -4.074 1.00 25.74 48 LYS D N 1
ATOM 2632 C CA . LYS D 1 48 ? 9.377 -13.570 -3.087 1.00 22.51 48 LYS D CA 1
ATOM 2633 C C . LYS D 1 48 ? 10.843 -13.900 -2.845 1.00 21.18 48 LYS D C 1
ATOM 2634 O O . LYS D 1 48 ? 11.167 -14.936 -2.261 1.00 19.22 48 LYS D O 1
ATOM 2640 N N . ILE D 1 49 ? 11.727 -13.014 -3.291 1.00 22.72 49 ILE D N 1
ATOM 2641 C CA . ILE D 1 49 ? 13.162 -13.280 -3.267 1.00 22.47 49 ILE D CA 1
ATOM 2642 C C . ILE D 1 49 ? 13.922 -12.361 -2.315 1.00 21.07 49 ILE D C 1
ATOM 2643 O O . ILE D 1 49 ? 13.757 -11.139 -2.347 1.00 21.04 49 ILE D O 1
ATOM 2648 N N . VAL D 1 50 ? 14.755 -12.957 -1.468 1.00 19.16 50 VAL D N 1
ATOM 2649 C CA . VAL D 1 50 ? 15.635 -12.191 -0.594 1.00 16.79 50 VAL D CA 1
ATOM 2650 C C . VAL D 1 50 ? 17.087 -12.560 -0.887 1.00 21.98 50 VAL D C 1
ATOM 2651 O O . VAL D 1 50 ? 17.414 -13.729 -1.078 1.00 25.33 50 VAL D O 1
ATOM 2655 N N . ASP D 1 51 ? 17.952 -11.555 -0.920 1.00 24.71 51 ASP D N 1
ATOM 2656 C CA . ASP D 1 51 ? 19.330 -11.735 -1.349 1.00 24.89 51 ASP D CA 1
ATOM 2657 C C . ASP D 1 51 ? 20.279 -11.049 -0.373 1.00 21.96 51 ASP D C 1
ATOM 2658 O O . ASP D 1 51 ? 20.021 -9.932 0.069 1.00 24.08 51 ASP D O 1
ATOM 2663 N N . ALA D 1 52 ? 21.374 -11.719 -0.031 1.00 16.96 52 ALA D N 1
ATOM 2664 C CA . ALA D 1 52 ? 22.272 -11.206 1.000 1.00 14.61 52 ALA D CA 1
ATOM 2665 C C . ALA D 1 52 ? 23.733 -11.151 0.576 1.00 13.54 52 ALA D C 1
ATOM 2666 O O . ALA D 1 52 ? 24.230 -12.030 -0.126 1.00 13.69 52 ALA D O 1
ATOM 2668 N N . ASN D 1 53 ? 24.412 -10.095 1.005 1.00 19.47 53 ASN D N 1
ATOM 2669 C CA . ASN D 1 53 ? 25.851 -9.962 0.807 1.00 21.46 53 ASN D CA 1
ATOM 2670 C C . ASN D 1 53 ? 26.538 -9.732 2.153 1.00 22.05 53 ASN D C 1
ATOM 2671 O O . ASN D 1 53 ? 26.410 -8.667 2.753 1.00 22.35 53 ASN D O 1
ATOM 2676 N N . VAL D 1 54 ? 27.258 -10.740 2.630 1.00 22.97 54 VAL D N 1
ATOM 2677 C CA . VAL D 1 54 ? 27.910 -10.678 3.935 1.00 21.90 54 VAL D CA 1
ATOM 2678 C C . VAL D 1 54 ? 29.424 -10.520 3.797 1.00 19.06 54 VAL D C 1
ATOM 2679 O O . VAL D 1 54 ? 30.073 -11.290 3.094 1.00 19.60 54 VAL D O 1
ATOM 2683 N N . LYS D 1 55 ? 29.981 -9.523 4.475 1.00 18.63 55 LYS D N 1
ATOM 2684 C CA . LYS D 1 55 ? 31.410 -9.257 4.400 1.00 22.04 55 LYS D CA 1
ATOM 2685 C C . LYS D 1 55 ? 32.135 -9.706 5.668 1.00 25.29 55 LYS D C 1
ATOM 2686 O O . LYS D 1 55 ? 31.890 -9.183 6.753 1.00 28.94 55 LYS D O 1
ATOM 2692 N N . LEU D 1 56 ? 33.023 -10.683 5.518 1.00 24.14 56 LEU D N 1
ATOM 2693 C CA . LEU D 1 56 ? 33.864 -11.151 6.613 1.00 27.14 56 LEU D CA 1
ATOM 2694 C C . LEU D 1 56 ? 35.305 -10.730 6.349 1.00 33.30 56 LEU D C 1
ATOM 2695 O O . LEU D 1 56 ? 35.633 -10.304 5.241 1.00 36.54 56 LEU D O 1
ATOM 2700 N N . PRO D 1 57 ? 36.176 -10.840 7.366 1.00 34.40 57 PRO D N 1
ATOM 2701 C CA . PRO D 1 57 ? 37.591 -10.531 7.142 1.00 34.30 57 PRO D CA 1
ATOM 2702 C C . PRO D 1 57 ? 38.234 -11.508 6.159 1.00 34.33 57 PRO D C 1
ATOM 2703 O O . PRO D 1 57 ? 38.455 -12.671 6.499 1.00 35.38 57 PRO D O 1
ATOM 2707 N N . GLY D 1 58 ? 38.522 -11.038 4.949 1.00 33.39 58 GLY D N 1
ATOM 2708 C CA . GLY D 1 58 ? 39.218 -11.848 3.965 1.00 31.98 58 GLY D CA 1
ATOM 2709 C C . GLY D 1 58 ? 38.331 -12.419 2.879 1.00 29.85 58 GLY D C 1
ATOM 2710 O O . GLY D 1 58 ? 38.798 -12.705 1.781 1.00 30.09 58 GLY D O 1
ATOM 2711 N N . SER D 1 59 ? 37.049 -12.590 3.183 1.00 28.13 59 SER D N 1
ATOM 2712 C CA . SER D 1 59 ? 36.120 -13.177 2.222 1.00 24.76 59 SER D CA 1
ATOM 2713 C C . SER D 1 59 ? 34.745 -12.520 2.235 1.00 21.21 59 SER D C 1
ATOM 2714 O O . SER D 1 59 ? 34.432 -11.721 3.113 1.00 20.09 59 SER D O 1
ATOM 2717 N N . THR D 1 60 ? 33.931 -12.864 1.243 1.00 22.52 60 THR D N 1
ATOM 2718 C CA . THR D 1 60 ? 32.582 -12.330 1.127 1.00 21.72 60 THR D CA 1
ATOM 2719 C C . THR D 1 60 ? 31.611 -13.466 0.833 1.00 23.00 60 THR D C 1
ATOM 2720 O O . THR D 1 60 ? 31.921 -14.371 0.061 1.00 22.78 60 THR D O 1
ATOM 2724 N N . ILE D 1 61 ? 30.436 -13.419 1.452 1.00 23.98 61 ILE D N 1
ATOM 2725 C CA . ILE D 1 61 ? 29.411 -14.429 1.221 1.00 22.49 61 ILE D CA 1
ATOM 2726 C C . ILE D 1 61 ? 28.208 -13.836 0.496 1.00 20.10 61 ILE D C 1
ATOM 2727 O O . ILE D 1 61 ? 27.689 -12.793 0.885 1.00 19.44 61 ILE D O 1
ATOM 2732 N N . ASN D 1 62 ? 27.782 -14.502 -0.571 1.00 22.65 62 ASN D N 1
ATOM 2733 C CA . ASN D 1 62 ? 26.564 -14.127 -1.276 1.00 24.29 62 ASN D CA 1
ATOM 2734 C C . ASN D 1 62 ? 25.573 -15.283 -1.270 1.00 27.47 62 ASN D C 1
ATOM 2735 O O . ASN D 1 62 ? 25.911 -16.402 -1.661 1.00 28.37 62 ASN D O 1
ATOM 2740 N N . ALA D 1 63 ? 24.355 -15.012 -0.813 1.00 27.45 63 ALA D N 1
ATOM 2741 C CA . ALA D 1 63 ? 23.323 -16.038 -0.735 1.00 27.32 63 ALA D CA 1
ATOM 2742 C C . ALA D 1 63 ? 21.966 -15.492 -1.163 1.00 25.66 63 ALA D C 1
ATOM 2743 O O . ALA D 1 63 ? 21.632 -14.340 -0.885 1.00 21.71 63 ALA D O 1
ATOM 2745 N N . GLN D 1 64 ? 21.192 -16.329 -1.847 1.00 26.97 64 GLN D N 1
ATOM 2746 C CA . GLN D 1 64 ? 19.859 -15.954 -2.298 1.00 25.16 64 GLN D CA 1
ATOM 2747 C C . GLN D 1 64 ? 18.866 -17.078 -2.013 1.00 19.37 64 GLN D C 1
ATOM 2748 O O . GLN D 1 64 ? 19.216 -18.254 -2.073 1.00 17.69 64 GLN D O 1
ATOM 2754 N N . ALA D 1 65 ? 17.629 -16.708 -1.700 1.00 17.99 65 ALA D N 1
ATOM 2755 C CA . ALA D 1 65 ? 16.565 -17.682 -1.466 1.00 18.95 65 ALA D CA 1
ATOM 2756 C C . ALA D 1 65 ? 15.233 -17.136 -1.970 1.00 19.26 65 ALA D C 1
ATOM 2757 O O . ALA D 1 65 ? 15.095 -15.932 -2.194 1.00 16.28 65 ALA D O 1
ATOM 2759 N N . GLU D 1 66 ? 14.253 -18.018 -2.145 1.00 21.63 66 GLU D N 1
ATOM 2760 C CA . GLU D 1 66 ? 12.947 -17.598 -2.643 1.00 24.20 66 GLU D CA 1
ATOM 2761 C C . GLU D 1 66 ? 11.804 -18.528 -2.238 1.00 23.47 66 GLU D C 1
ATOM 2762 O O . GLU D 1 66 ? 12.004 -19.717 -1.990 1.00 22.36 66 GLU D O 1
ATOM 2768 N N . SER D 1 67 ? 10.604 -17.959 -2.178 1.00 23.78 67 SER D N 1
ATOM 2769 C CA . SER D 1 67 ? 9.382 -18.702 -1.886 1.00 23.02 67 SER D CA 1
ATOM 2770 C C . SER D 1 67 ? 8.192 -17.809 -2.213 1.00 24.60 67 SER D C 1
ATOM 2771 O O . SER D 1 67 ? 8.374 -16.703 -2.717 1.00 24.39 67 SER D O 1
ATOM 2774 N N . ASP D 1 68 ? 6.979 -18.274 -1.926 1.00 27.09 68 ASP D N 1
ATOM 2775 C CA . ASP D 1 68 ? 5.788 -17.470 -2.202 1.00 29.25 68 ASP D CA 1
ATOM 2776 C C . ASP D 1 68 ? 5.463 -16.524 -1.049 1.00 29.06 68 ASP D C 1
ATOM 2777 O O . ASP D 1 68 ? 4.430 -15.852 -1.055 1.00 33.07 68 ASP D O 1
ATOM 2782 N N . ASP D 1 69 ? 6.353 -16.475 -0.065 1.00 25.54 69 ASP D N 1
ATOM 2783 C CA . ASP D 1 69 ? 6.137 -15.662 1.126 1.00 24.08 69 ASP D CA 1
ATOM 2784 C C . ASP D 1 69 ? 7.454 -15.062 1.600 1.00 23.13 69 ASP D C 1
ATOM 2785 O O . ASP D 1 69 ? 8.384 -15.788 1.948 1.00 26.08 69 ASP D O 1
ATOM 2798 N N . TYR D 1 71 ? 8.423 -13.445 4.351 1.00 27.41 71 TYR D N 1
ATOM 2799 C CA . TYR D 1 71 ? 8.823 -13.863 5.693 1.00 24.82 71 TYR D CA 1
ATOM 2800 C C . TYR D 1 71 ? 9.437 -15.263 5.684 1.00 23.09 71 TYR D C 1
ATOM 2801 O O . TYR D 1 71 ? 10.422 -15.528 6.370 1.00 20.53 71 TYR D O 1
ATOM 2810 N N . LYS D 1 72 ? 8.846 -16.158 4.902 1.00 24.94 72 LYS D N 1
ATOM 2811 C CA . LYS D 1 72 ? 9.372 -17.507 4.769 1.00 26.35 72 LYS D CA 1
ATOM 2812 C C . LYS D 1 72 ? 10.705 -17.502 4.027 1.00 29.39 72 LYS D C 1
ATOM 2813 O O . LYS D 1 72 ? 11.599 -18.294 4.329 1.00 31.06 72 LYS D O 1
ATOM 2819 N N . THR D 1 73 ? 10.835 -16.600 3.058 1.00 27.82 73 THR D N 1
ATOM 2820 C CA . THR D 1 73 ? 12.058 -16.501 2.271 1.00 24.97 73 THR D CA 1
ATOM 2821 C C . THR D 1 73 ? 13.242 -16.095 3.146 1.00 22.73 73 THR D C 1
ATOM 2822 O O . THR D 1 73 ? 14.323 -16.668 3.041 1.00 21.25 73 THR D O 1
ATOM 2826 N N . VAL D 1 74 ? 13.032 -15.103 4.005 1.00 24.56 74 VAL D N 1
ATOM 2827 C CA . VAL D 1 74 ? 14.073 -14.661 4.923 1.00 25.55 74 VAL D CA 1
ATOM 2828 C C . VAL D 1 74 ? 14.552 -15.830 5.775 1.00 28.02 74 VAL D C 1
ATOM 2829 O O . VAL D 1 74 ? 15.752 -16.053 5.929 1.00 28.30 74 VAL D O 1
ATOM 2833 N N . ASP D 1 75 ? 13.601 -16.578 6.320 1.00 30.10 75 ASP D N 1
ATOM 2834 C CA . ASP D 1 75 ? 13.906 -17.750 7.129 1.00 34.10 75 ASP D CA 1
ATOM 2835 C C . ASP D 1 75 ? 14.814 -18.728 6.382 1.00 29.86 75 ASP D C 1
ATOM 2836 O O . ASP D 1 75 ? 15.774 -19.252 6.950 1.00 28.16 75 ASP D O 1
ATOM 2841 N N . LEU D 1 76 ? 14.514 -18.966 5.107 1.00 28.34 76 LEU D N 1
ATOM 2842 C CA . LEU D 1 76 ? 15.333 -19.851 4.281 1.00 26.07 76 LEU D CA 1
ATOM 2843 C C . LEU D 1 76 ? 16.743 -19.297 4.087 1.00 25.08 76 LEU D C 1
ATOM 2844 O O . LEU D 1 76 ? 17.731 -20.017 4.225 1.00 24.92 76 LEU D O 1
ATOM 2849 N N . LEU D 1 77 ? 16.824 -18.009 3.766 1.00 21.82 77 LEU D N 1
ATOM 2850 C CA . LEU D 1 77 ? 18.102 -17.351 3.524 1.00 19.00 77 LEU D CA 1
ATOM 2851 C C . LEU D 1 77 ? 19.056 -17.523 4.703 1.00 23.52 77 LEU D C 1
ATOM 2852 O O . LEU D 1 77 ? 20.257 -17.723 4.516 1.00 28.41 77 LEU D O 1
ATOM 2865 N N . HIS D 1 79 ? 19.235 -19.997 6.787 1.00 22.52 79 HIS D N 1
ATOM 2866 C CA . HIS D 1 79 ? 19.765 -21.354 6.758 1.00 22.17 79 HIS D CA 1
ATOM 2867 C C . HIS D 1 79 ? 20.913 -21.455 5.763 1.00 19.98 79 HIS D C 1
ATOM 2868 O O . HIS D 1 79 ? 21.888 -22.165 6.001 1.00 21.72 79 HIS D O 1
ATOM 2875 N N . LYS D 1 80 ? 20.789 -20.741 4.649 1.00 19.86 80 LYS D N 1
ATOM 2876 C CA . LYS D 1 80 ? 21.838 -20.707 3.635 1.00 21.92 80 LYS D CA 1
ATOM 2877 C C . LYS D 1 80 ? 23.056 -19.926 4.128 1.00 20.84 80 LYS D C 1
ATOM 2878 O O . LYS D 1 80 ? 24.194 -20.321 3.875 1.00 21.24 80 LYS D O 1
ATOM 2884 N N . LEU D 1 81 ? 22.812 -18.818 4.824 1.00 15.90 81 LEU D N 1
ATOM 2885 C CA . LEU D 1 81 ? 23.897 -18.039 5.403 1.00 18.29 81 LEU D CA 1
ATOM 2886 C C . LEU D 1 81 ? 24.700 -18.875 6.395 1.00 23.39 81 LEU D C 1
ATOM 2887 O O . LEU D 1 81 ? 25.920 -18.985 6.283 1.00 26.33 81 LEU D O 1
ATOM 2892 N N . GLU D 1 82 ? 24.007 -19.469 7.360 1.00 24.68 82 GLU D N 1
ATOM 2893 C CA . GLU D 1 82 ? 24.663 -20.241 8.407 1.00 26.00 82 GLU D CA 1
ATOM 2894 C C . GLU D 1 82 ? 25.482 -21.389 7.837 1.00 22.76 82 GLU D C 1
ATOM 2895 O O . GLU D 1 82 ? 26.495 -21.785 8.412 1.00 22.21 82 GLU D O 1
ATOM 2901 N N . THR D 1 83 ? 25.036 -21.918 6.705 1.00 20.69 83 THR D N 1
ATOM 2902 C CA . THR D 1 83 ? 25.765 -22.973 6.014 1.00 21.37 83 THR D CA 1
ATOM 2903 C C . THR D 1 83 ? 27.081 -22.442 5.448 1.00 22.64 83 THR D C 1
ATOM 2904 O O . THR D 1 83 ? 28.114 -23.111 5.521 1.00 24.60 83 THR D O 1
ATOM 2908 N N . GLN D 1 84 ? 27.042 -21.233 4.893 1.00 20.95 84 GLN D N 1
ATOM 2909 C CA . GLN D 1 84 ? 28.241 -20.606 4.346 1.00 24.04 84 GLN D CA 1
ATOM 2910 C C . GLN D 1 84 ? 29.158 -20.102 5.455 1.00 24.37 84 GLN D C 1
ATOM 2911 O O . GLN D 1 84 ? 30.380 -20.080 5.298 1.00 24.91 84 GLN D O 1
ATOM 2917 N N . LEU D 1 85 ? 28.561 -19.695 6.572 1.00 19.80 85 LEU D N 1
ATOM 2918 C CA . LEU D 1 85 ? 29.328 -19.251 7.730 1.00 16.40 85 LEU D CA 1
ATOM 2919 C C . LEU D 1 85 ? 30.066 -20.427 8.357 1.00 18.16 85 LEU D C 1
ATOM 2920 O O . LEU D 1 85 ? 31.156 -20.268 8.902 1.00 23.18 85 LEU D O 1
ATOM 2925 N N . SER D 1 86 ? 29.466 -21.609 8.272 1.00 16.69 86 SER D N 1
ATOM 2926 C CA . SER D 1 86 ? 30.096 -22.822 8.777 1.00 16.66 86 SER D CA 1
ATOM 2927 C C . SER D 1 86 ? 31.234 -23.268 7.861 1.00 19.18 86 SER D C 1
ATOM 2928 O O . SER D 1 86 ? 32.253 -23.773 8.330 1.00 21.02 86 SER D O 1
ATOM 2931 N N . LYS D 1 87 ? 31.049 -23.089 6.554 1.00 20.57 87 LYS D N 1
ATOM 2932 C CA . LYS D 1 87 ? 32.100 -23.387 5.583 1.00 21.12 87 LYS D CA 1
ATOM 2933 C C . LYS D 1 87 ? 33.265 -22.433 5.801 1.00 17.19 87 LYS D C 1
ATOM 2934 O O . LYS D 1 87 ? 34.423 -22.843 5.836 1.00 16.76 87 LYS D O 1
ATOM 2940 N N . TYR D 1 88 ? 32.944 -21.154 5.949 1.00 14.06 88 TYR D N 1
ATOM 2941 C CA . TYR D 1 88 ? 33.943 -20.154 6.276 1.00 20.27 88 TYR D CA 1
ATOM 2942 C C . TYR D 1 88 ? 34.720 -20.562 7.522 1.00 23.76 88 TYR D C 1
ATOM 2943 O O . TYR D 1 88 ? 35.949 -20.531 7.535 1.00 22.65 88 TYR D O 1
ATOM 2952 N N . LYS D 1 89 ? 33.995 -20.956 8.564 1.00 26.09 89 LYS D N 1
ATOM 2953 C CA . LYS D 1 89 ? 34.607 -21.345 9.832 1.00 26.06 89 LYS D CA 1
ATOM 2954 C C . LYS D 1 89 ? 35.509 -22.568 9.682 1.00 27.27 89 LYS D C 1
ATOM 2955 O O . LYS D 1 89 ? 36.579 -22.637 10.288 1.00 32.97 89 LYS D O 1
ATOM 2961 N N . ALA D 1 90 ? 35.079 -23.524 8.865 1.00 22.54 90 ALA D N 1
ATOM 2962 C CA . ALA D 1 90 ? 35.837 -24.755 8.662 1.00 22.55 90 ALA D CA 1
ATOM 2963 C C . ALA D 1 90 ? 37.122 -24.549 7.853 1.00 23.19 90 ALA D C 1
ATOM 2964 O O . ALA D 1 90 ? 37.987 -25.421 7.829 1.00 24.53 90 ALA D O 1
ATOM 2966 N N . LYS D 1 91 ? 37.250 -23.400 7.199 1.00 25.77 91 LYS D N 1
ATOM 2967 C CA . LYS D 1 91 ? 38.363 -23.182 6.278 1.00 29.23 91 LYS D CA 1
ATOM 2968 C C . LYS D 1 91 ? 39.552 -22.428 6.872 1.00 33.41 91 LYS D C 1
ATOM 2969 O O . LYS D 1 91 ? 40.610 -22.341 6.246 1.00 36.83 91 LYS D O 1
ATOM 2975 N N . LYS D 1 92 ? 39.389 -21.886 8.072 1.00 34.05 92 LYS D N 1
ATOM 2976 C CA . LYS D 1 92 ? 40.482 -21.155 8.701 1.00 40.62 92 LYS D CA 1
ATOM 2977 C C . LYS D 1 92 ? 41.464 -22.092 9.407 1.00 44.03 92 LYS D C 1
ATOM 2978 O O . LYS D 1 92 ? 41.163 -23.265 9.637 1.00 45.30 92 LYS D O 1
ATOM 2984 N N . GLY D 1 93 ? 42.642 -21.571 9.740 1.00 45.66 93 GLY D N 1
ATOM 2985 C CA . GLY D 1 93 ? 43.669 -22.369 10.388 1.00 48.18 93 GLY D CA 1
ATOM 2986 C C . GLY D 1 93 ? 44.343 -21.649 11.545 1.00 48.72 93 GLY D C 1
ATOM 2987 O O . GLY D 1 93 ? 45.579 -21.578 11.607 1.00 49.65 93 GLY D O 1
#

Secondary structure (DSSP, 8-state):
-B--EESS---HHHHHHHHHHHTT--SSGGG--EEEEEEEEETTEEEEEEEEEETTEEEEEEE-----HHHHH--HHHHHHHHHHT-/-B--EESSPPPHHHHHHHHHHHTT--SSGGG--EEEEEEEEETTEEEEEEEEE-SS-EEEEEEEE---HHHHH--HHHHHHHHHHHT-/-B--EESSPPPHHHHHHHHHHHTS--SSGGG--EEEEEEEEETTEEEEEEEEEETTEEEEEEEEE---HHHHH--HHHHHHHHHHHTT-/-B--EESS---HHHHHHHHHHHTT--SSGGG--EEEEEEEEETTEEEEEEEEE-SS-EEEEEEEE---HHHHH--HHHHHHHHHHHH--

Organism: Coxiella burnetii (strain RSA 493 / Nine Mile phase I) (NCBI:txid227377)

Foldseek 3Di:
DEEEEDVDDQDPVNVVLLVVVLVVADDPSVQWDYKYKYWYDDVQKTKIWIWIDGVPDIDTAIFIDSDSVRSVVSVVVNVVRVVVVVD/DEEEEDVDDDDPVNVVVLVVVLCVADDPSVQWDYKYKYWYDDVQKTKIWIWIDGVPDIDTDMAIDSDNVRSVVSCVVNVVRVVVVVVD/DEEEEDVDDQDPVNVVLLVVVLCVADDPSVQWDYKYKYWYDDDQKTKIWIWIDGPPDIDIAMFIDNDNVGSVVSCVVNVVVVVVVVVPD/DEEEEDVDDQDPVNVVLLVVVLCVADDPSVQWDYKYKYWYDDPQKTKIWIWIDGVPDIDIAMFIDSDNVRSVVSCVVNVVRVVVVVPDD

InterPro domains:
  IPR003489 Ribosome hibernation promoting factor/RaiA [PF02482] (3-92)
  IPR003489 Ribosome hibernation promoting factor/RaiA [TIGR00741] (1-95)
  IPR003489 Ribosome hibernation promoting factor/RaiA [cd00552] (2-91)
  IPR036567 Ribosome hibernation promotion factor-like [G3DSA:3.30.160.100] (1-96)
  IPR036567 Ribosome hibernation promotion factor-like [SSF69754] (1-95)
  IPR050574 HPF/YfiA ribosome-associated [PTHR33231] (2-95)

Radius of gyration: 22.57 Å; Cα contacts (8 Å, |Δi|>4): 625; chains: 4; bounding box: 47×52×68 Å

Nearest PDB structures (foldseek):
  3tqm-assembly1_A  TM=9.979E-01  e=3.278E-16  Coxiella burnetii
  4hei-assembly1_A  TM=8.683E-01  e=6.405E-08  Vibrio cholerae O1 biovar El Tor str. N16961
  6h4n-assembly1_x  TM=8.631E-01  e=2.516E-07  Escherichia coli BW25113
  2ywq-assembly3_C  TM=8.071E-01  e=1.229E-07  Thermus thermophilus HB8
  8t8c-assembly1_2y  TM=8.985E-01  e=6.540E-06  Escherichia coli K-12